Protein AF-A0A1A8UIH0-F1 (afdb_monomer_lite)

Secondary structure (DSSP, 8-state):
-----------PPPPP---SSHHHHHHHHHHHHHHHHHHHHHHHHHHHHS---HHHHHHHHHH-HHHHHHHHGGGG-S-----PPPP-------------------------------EEEEEEE-PPPEEEETTS-EEEEEEEEEESPPEEEEEETTEEEPP-SSEEEEE-GGGEEEEEESS--GGG-EEEEEEEEETTEEEEEEEEEEEEPPPPPEEEEEEEPPPPEEEETT--EEEEEEEEEESPPEEEEEETTEEP---TTTEEEEE-TTSEEEEEE-S--GGG-EEEEEEEEETTEEEEEEEEEEEEPP---PPPP-----------------------------------

Radius of gyration: 51.38 Å; chains: 1; bounding box: 86×161×165 Å

Structure (mmCIF, N/CA/C/O backbone):
data_AF-A0A1A8UIH0-F1
#
_entry.id   AF-A0A1A8UIH0-F1
#
loop_
_atom_site.group_PDB
_atom_site.id
_atom_site.type_symbol
_atom_site.label_atom_id
_atom_site.label_alt_id
_atom_site.label_comp_id
_atom_site.label_asym_id
_atom_site.label_entity_id
_atom_site.label_seq_id
_atom_site.pdbx_PDB_ins_code
_atom_site.Cartn_x
_atom_site.Cartn_y
_atom_site.Cartn_z
_atom_site.occupancy
_atom_site.B_iso_or_equiv
_atom_site.auth_seq_id
_atom_site.auth_comp_id
_atom_site.auth_asym_id
_atom_site.auth_atom_id
_atom_site.pdbx_PDB_model_num
ATOM 1 N N . LEU A 1 1 ? 33.001 110.050 -50.625 1.00 36.06 1 LEU A N 1
ATOM 2 C CA . LEU A 1 1 ? 34.302 109.553 -50.109 1.00 36.06 1 LEU A CA 1
ATOM 3 C C . LEU A 1 1 ? 34.203 109.506 -48.586 1.00 36.06 1 LEU A C 1
ATOM 5 O O . LEU A 1 1 ? 33.639 110.464 -48.075 1.00 36.06 1 LEU A O 1
ATOM 9 N N . PRO A 1 2 ? 34.734 108.507 -47.855 1.00 46.81 2 PRO A N 1
ATOM 10 C CA . PRO A 1 2 ? 35.411 107.281 -48.289 1.00 46.81 2 PRO A CA 1
ATOM 11 C C . PRO A 1 2 ? 34.964 106.001 -47.512 1.00 46.81 2 PRO A C 1
ATOM 13 O O . PRO A 1 2 ? 34.240 106.057 -46.524 1.00 46.81 2 PRO A O 1
ATOM 16 N N . LYS A 1 3 ? 35.417 104.828 -47.987 1.00 40.34 3 LYS A N 1
ATOM 17 C CA . LYS A 1 3 ? 35.644 103.593 -47.185 1.00 40.34 3 LYS A CA 1
ATOM 18 C C . LYS A 1 3 ? 36.853 103.840 -46.232 1.00 40.34 3 LYS A C 1
ATOM 20 O O . LYS A 1 3 ? 37.400 104.937 -46.323 1.00 40.34 3 LYS A O 1
ATOM 25 N N . PRO A 1 4 ? 37.464 102.879 -45.496 1.00 60.81 4 PRO A N 1
ATOM 26 C CA . PRO A 1 4 ? 37.118 101.533 -44.970 1.00 60.81 4 PRO A CA 1
ATOM 27 C C . PRO A 1 4 ? 37.395 101.450 -43.422 1.00 60.81 4 PRO A C 1
ATOM 29 O O . PRO A 1 4 ? 37.695 102.470 -42.820 1.00 60.81 4 PRO A O 1
ATOM 32 N N . ILE A 1 5 ? 37.271 100.328 -42.680 1.00 34.84 5 ILE A N 1
ATOM 33 C CA . ILE A 1 5 ? 38.386 99.417 -42.283 1.00 34.84 5 ILE A CA 1
ATOM 34 C C . ILE A 1 5 ? 37.911 98.381 -41.215 1.00 34.84 5 ILE A C 1
ATOM 36 O O . ILE A 1 5 ? 37.364 98.743 -40.183 1.00 34.84 5 ILE A O 1
ATOM 40 N N . LEU A 1 6 ? 38.181 97.100 -41.517 1.00 37.97 6 LEU A N 1
ATOM 41 C CA . LEU A 1 6 ? 38.584 95.900 -40.731 1.00 37.97 6 LEU A CA 1
ATOM 42 C C . LEU A 1 6 ? 38.022 95.496 -39.330 1.00 37.97 6 LEU A C 1
ATOM 44 O O . LEU A 1 6 ? 38.307 96.109 -38.311 1.00 37.97 6 LEU A O 1
ATOM 48 N N . LYS A 1 7 ? 37.528 94.235 -39.337 1.00 44.44 7 LYS A N 1
ATOM 49 C CA . LYS A 1 7 ? 37.763 93.055 -38.450 1.00 44.44 7 LYS A CA 1
ATOM 50 C C . LYS A 1 7 ? 37.188 92.970 -37.019 1.00 44.44 7 LYS A C 1
ATOM 52 O O . LYS A 1 7 ? 37.712 93.574 -36.092 1.00 44.44 7 LYS A O 1
ATOM 57 N N . LYS A 1 8 ? 36.284 91.986 -36.860 1.00 34.03 8 LYS A N 1
ATOM 58 C CA . LYS A 1 8 ? 36.110 90.911 -35.831 1.00 34.03 8 LYS A CA 1
ATOM 59 C C . LYS A 1 8 ? 34.624 90.485 -35.914 1.00 34.03 8 LYS A C 1
ATOM 61 O O . LYS A 1 8 ? 33.811 91.324 -36.259 1.00 34.03 8 LYS A O 1
ATOM 66 N N . SER A 1 9 ? 34.108 89.287 -35.659 1.00 35.25 9 SER A N 1
ATOM 67 C CA . SER A 1 9 ? 34.547 87.931 -35.320 1.00 35.25 9 SER A CA 1
ATOM 68 C C . SER A 1 9 ? 33.242 87.111 -35.202 1.00 35.25 9 SER A C 1
ATOM 70 O O . SER A 1 9 ? 32.281 87.637 -34.656 1.00 35.25 9 SER A O 1
ATOM 72 N N . VAL A 1 10 ? 33.245 85.855 -35.661 1.00 38.53 10 VAL A N 1
ATOM 73 C CA . VAL A 1 10 ? 32.449 84.700 -35.170 1.00 38.53 10 VAL A CA 1
ATOM 74 C C . VAL A 1 10 ? 30.912 84.832 -35.065 1.00 38.53 10 VAL A C 1
ATOM 76 O O . VAL A 1 10 ? 30.393 85.429 -34.132 1.00 38.53 10 VAL A O 1
ATOM 79 N N . ALA A 1 11 ? 30.186 84.133 -35.950 1.00 35.88 11 ALA A N 1
ATOM 80 C CA . ALA A 1 11 ? 29.409 82.913 -35.638 1.00 35.88 11 ALA A CA 1
ATOM 81 C C . ALA A 1 11 ? 28.602 82.470 -36.884 1.00 35.88 11 ALA A C 1
ATOM 83 O O . ALA A 1 11 ? 27.890 83.296 -37.462 1.00 35.88 11 ALA A O 1
ATOM 84 N N . PRO A 1 12 ? 28.676 81.202 -37.331 1.00 40.97 12 PRO A N 1
ATOM 85 C CA . PRO A 1 12 ? 27.780 80.703 -38.366 1.00 40.97 12 PRO A CA 1
ATOM 86 C C . PRO A 1 12 ? 26.403 80.365 -37.774 1.00 40.97 12 PRO A C 1
ATOM 88 O O . PRO A 1 12 ? 26.284 79.878 -36.651 1.00 40.97 12 PRO A O 1
ATOM 91 N N . ARG A 1 13 ? 25.359 80.626 -38.567 1.00 38.88 13 ARG A N 1
ATOM 92 C CA . ARG A 1 13 ? 23.981 80.176 -38.324 1.00 38.88 13 ARG A CA 1
ATOM 93 C C . ARG A 1 13 ? 23.938 78.643 -38.218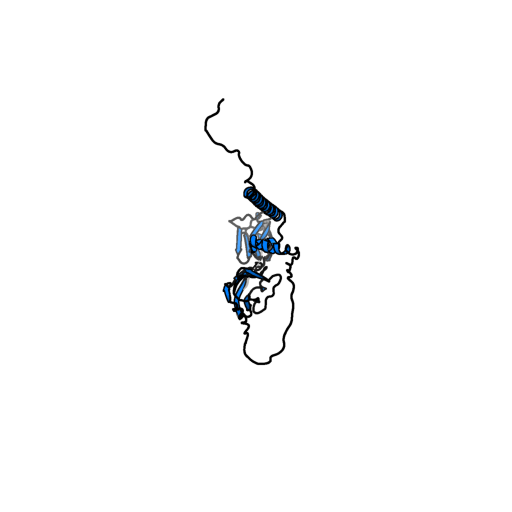 1.00 38.88 13 ARG A C 1
ATOM 95 O O . ARG A 1 13 ? 24.671 77.989 -38.961 1.00 38.88 13 ARG A O 1
ATOM 102 N N . PRO A 1 14 ? 23.068 78.059 -37.376 1.00 38.00 14 PRO A N 1
ATOM 103 C CA . PRO A 1 14 ? 22.908 76.615 -37.330 1.00 38.00 14 PRO A CA 1
ATOM 104 C C . PRO A 1 14 ? 22.210 76.146 -38.611 1.00 38.00 14 PRO A C 1
ATOM 106 O O . PRO A 1 14 ? 21.069 76.514 -38.885 1.00 38.00 14 PRO A O 1
ATOM 109 N N . SER A 1 15 ? 22.908 75.342 -39.410 1.00 39.41 15 SER A N 1
ATOM 110 C CA . SER A 1 15 ? 22.286 74.498 -40.423 1.00 39.41 15 SER A CA 1
ATOM 111 C C . SER A 1 15 ? 21.614 73.324 -39.717 1.00 39.41 15 SER A C 1
ATOM 113 O O . SER A 1 15 ? 22.272 72.517 -39.060 1.00 39.41 15 SER A O 1
ATOM 115 N N . SER A 1 16 ? 20.296 73.262 -39.849 1.00 49.28 16 SER A N 1
ATOM 116 C CA . SER A 1 16 ? 19.470 72.095 -39.567 1.00 49.28 16 SER A CA 1
ATOM 117 C C . SER A 1 16 ? 19.943 70.849 -40.327 1.00 49.28 16 SER A C 1
ATOM 119 O O . SER A 1 16 ? 20.589 70.966 -41.364 1.00 49.28 16 SER A O 1
ATOM 121 N N . SER A 1 17 ? 19.488 69.695 -39.826 1.00 50.31 17 SER A N 1
ATOM 122 C CA . SER A 1 17 ? 19.469 68.350 -40.424 1.00 50.31 17 SER A CA 1
ATOM 123 C C . SER A 1 17 ? 20.753 67.518 -40.356 1.00 50.31 17 SER A C 1
ATOM 125 O O . SER A 1 17 ? 21.431 67.299 -41.358 1.00 50.31 17 SER A O 1
ATOM 127 N N . ARG A 1 18 ? 21.019 66.950 -39.171 1.00 49.00 18 ARG A N 1
ATOM 128 C CA . ARG A 1 18 ? 21.702 65.649 -39.052 1.00 49.00 18 ARG A CA 1
ATOM 129 C C . ARG A 1 18 ? 21.292 64.868 -37.791 1.00 49.00 18 ARG A C 1
ATOM 131 O O . ARG A 1 18 ? 22.129 64.263 -37.141 1.00 49.00 18 ARG A O 1
ATOM 138 N N . SER A 1 19 ? 20.005 64.904 -37.446 1.00 55.47 19 SER A N 1
ATOM 139 C CA . SER A 1 19 ? 19.404 64.133 -36.340 1.00 55.47 19 SER A CA 1
ATOM 140 C C . SER A 1 19 ? 18.296 63.211 -36.868 1.00 55.47 19 SER A C 1
ATOM 142 O O . SER A 1 19 ? 17.150 63.289 -36.431 1.00 55.47 19 SER A O 1
ATOM 144 N N . THR A 1 20 ? 18.570 62.461 -37.938 1.00 56.75 20 THR A N 1
ATOM 145 C CA . THR A 1 20 ? 17.502 61.784 -38.709 1.00 56.75 20 THR A CA 1
ATOM 146 C C . THR A 1 20 ? 17.736 60.302 -38.980 1.00 56.75 20 THR A C 1
ATOM 148 O O . THR A 1 20 ? 16.862 59.658 -39.527 1.00 56.75 20 THR A O 1
ATOM 151 N N . GLU A 1 21 ? 18.882 59.772 -38.585 1.00 49.12 21 GLU A N 1
ATOM 152 C CA . GLU A 1 21 ? 19.302 58.371 -38.700 1.00 49.12 21 GLU A CA 1
ATOM 153 C C . GLU A 1 21 ? 18.994 57.454 -37.502 1.00 49.12 21 GLU A C 1
ATOM 155 O O . GLU A 1 21 ? 18.021 56.708 -37.384 1.00 49.12 21 GLU A O 1
ATOM 160 N N . GLU A 1 22 ? 19.907 57.624 -36.546 1.00 53.53 22 GLU A N 1
ATOM 161 C CA . GLU A 1 22 ? 20.138 56.800 -35.369 1.00 53.53 22 GLU A CA 1
ATOM 162 C C . GLU A 1 22 ? 19.162 57.121 -34.236 1.00 53.53 22 GLU A C 1
ATOM 164 O O . GLU A 1 22 ? 18.760 56.214 -33.516 1.00 53.53 22 GLU A O 1
ATOM 169 N N . ASP A 1 23 ? 18.696 58.370 -34.120 1.00 52.50 23 ASP A N 1
ATOM 170 C CA . ASP A 1 23 ? 17.691 58.756 -33.117 1.00 52.50 23 ASP A CA 1
ATOM 171 C C . ASP A 1 23 ? 16.316 58.137 -33.425 1.00 52.50 23 ASP A C 1
ATOM 173 O O . ASP A 1 23 ? 15.581 57.734 -32.520 1.00 52.50 23 ASP A O 1
ATOM 177 N N . ILE A 1 24 ? 15.974 58.005 -34.714 1.00 53.75 24 ILE A N 1
ATOM 178 C CA . ILE A 1 24 ? 14.733 57.356 -35.161 1.00 53.75 24 ILE A CA 1
ATOM 179 C C . ILE A 1 24 ? 14.846 55.839 -34.988 1.00 53.75 24 ILE A C 1
ATOM 181 O O . ILE A 1 24 ? 13.884 55.207 -34.550 1.00 53.75 24 ILE A O 1
ATOM 185 N N . GLN A 1 25 ? 16.014 55.258 -35.281 1.00 55.28 25 GLN A N 1
ATOM 186 C CA . GLN A 1 25 ? 16.254 53.830 -35.085 1.00 55.28 25 GLN A CA 1
ATOM 187 C C . GLN A 1 25 ? 16.270 53.456 -33.595 1.00 55.28 25 GLN A C 1
ATOM 189 O O . GLN A 1 25 ? 15.567 52.533 -33.198 1.00 55.28 25 GLN A O 1
ATOM 194 N N . GLY A 1 26 ? 16.936 54.241 -32.744 1.00 59.66 26 GLY A N 1
ATOM 195 C CA . GLY A 1 26 ? 16.922 54.058 -31.291 1.00 59.66 26 GLY A CA 1
ATOM 196 C C . GLY A 1 26 ? 15.528 54.234 -30.682 1.00 59.66 26 GLY A C 1
ATOM 197 O O . GLY A 1 26 ? 15.154 53.512 -29.758 1.00 59.66 26 GLY A O 1
ATOM 198 N N . SER A 1 27 ? 14.712 55.137 -31.238 1.00 60.50 27 SER A N 1
ATOM 199 C CA . SER A 1 27 ? 13.310 55.297 -30.836 1.00 60.50 27 SER A CA 1
ATOM 200 C C . SER A 1 27 ? 12.431 54.121 -31.286 1.00 60.50 27 SER A C 1
ATOM 202 O O . SER A 1 27 ? 11.577 53.675 -30.517 1.00 60.50 27 SER A O 1
ATOM 204 N N . LYS A 1 28 ? 12.663 53.560 -32.482 1.00 59.56 28 LYS A N 1
ATOM 205 C CA . LYS A 1 28 ? 11.987 52.341 -32.959 1.00 59.56 28 LYS A CA 1
ATOM 206 C C . LYS A 1 28 ? 12.372 51.113 -32.142 1.00 59.56 28 LYS A C 1
ATOM 208 O O . LYS A 1 28 ? 11.482 50.371 -31.741 1.00 59.56 28 LYS A O 1
ATOM 213 N N . ASP A 1 29 ? 13.651 50.934 -31.836 1.00 67.00 29 ASP A N 1
ATOM 214 C CA . ASP A 1 29 ? 14.134 49.790 -31.060 1.00 67.00 29 ASP A CA 1
ATOM 215 C C . ASP A 1 29 ? 13.626 49.847 -29.612 1.00 67.00 29 ASP A C 1
ATOM 217 O O . ASP A 1 29 ? 13.201 48.832 -29.056 1.00 67.00 29 ASP A O 1
ATOM 221 N N . ALA A 1 30 ? 13.545 51.047 -29.024 1.00 68.69 30 ALA A N 1
ATOM 222 C CA . ALA A 1 30 ? 12.909 51.249 -27.723 1.00 68.69 30 ALA A CA 1
ATOM 223 C C . ALA A 1 30 ? 11.401 50.935 -27.754 1.00 68.69 30 ALA A C 1
ATOM 225 O O . ALA A 1 30 ? 10.871 50.340 -26.812 1.00 68.69 30 ALA A O 1
ATOM 226 N N . LEU A 1 31 ? 10.706 51.290 -28.841 1.00 68.19 31 LEU A N 1
ATOM 227 C CA . LEU A 1 31 ? 9.285 50.986 -29.016 1.00 68.19 31 LEU A CA 1
ATOM 228 C C . LEU A 1 31 ? 9.042 49.483 -29.210 1.00 68.19 31 LEU A C 1
ATOM 230 O O . LEU A 1 31 ? 8.088 48.944 -28.653 1.00 68.19 31 LEU A O 1
ATOM 234 N N . ILE A 1 32 ? 9.912 48.801 -29.958 1.00 71.88 32 ILE A N 1
ATOM 235 C CA . ILE A 1 32 ? 9.867 47.348 -30.162 1.00 71.88 32 ILE A CA 1
ATOM 236 C C . ILE A 1 32 ? 10.104 46.633 -28.830 1.00 71.88 32 ILE A C 1
ATOM 238 O O . ILE A 1 32 ? 9.304 45.780 -28.454 1.00 71.88 32 ILE A O 1
ATOM 242 N N . GLN A 1 33 ? 11.110 47.037 -28.051 1.00 71.44 33 GLN A N 1
ATOM 243 C CA . GLN A 1 33 ? 11.353 46.451 -26.729 1.00 71.44 33 GLN A CA 1
ATOM 244 C C . GLN A 1 33 ? 10.185 46.672 -25.757 1.00 71.44 33 GLN A C 1
ATOM 246 O O . GLN A 1 33 ? 9.840 45.766 -24.991 1.00 71.44 33 GLN A O 1
ATOM 251 N N . ASP A 1 34 ? 9.546 47.845 -25.782 1.00 71.75 34 ASP A N 1
ATOM 252 C CA . ASP A 1 34 ? 8.362 48.119 -24.960 1.00 71.75 34 ASP A CA 1
ATOM 253 C C . ASP A 1 34 ? 7.139 47.310 -25.424 1.00 71.75 34 ASP A C 1
ATOM 255 O O . ASP A 1 34 ? 6.408 46.759 -24.596 1.00 71.75 34 ASP A O 1
ATOM 259 N N . LEU A 1 35 ? 6.942 47.162 -26.738 1.00 67.62 35 LEU A N 1
ATOM 260 C CA . LEU A 1 35 ? 5.884 46.330 -27.313 1.00 67.62 35 LEU A CA 1
ATOM 261 C C . LEU A 1 35 ? 6.082 44.856 -26.978 1.00 67.62 35 LEU A C 1
ATOM 263 O O . LEU A 1 35 ? 5.137 44.217 -26.526 1.00 67.62 35 LEU A O 1
ATOM 267 N N . GLU A 1 36 ? 7.296 44.328 -27.100 1.00 71.75 36 GLU A N 1
ATOM 268 C CA . GLU A 1 36 ? 7.612 42.962 -26.695 1.00 71.75 36 GLU A CA 1
ATOM 269 C C . GLU A 1 36 ? 7.424 42.756 -25.190 1.00 71.75 36 GLU A C 1
ATOM 271 O O . GLU A 1 36 ? 6.892 41.737 -24.753 1.00 71.75 36 GLU A O 1
ATOM 276 N N . LYS A 1 37 ? 7.818 43.731 -24.362 1.00 70.62 37 LYS A N 1
ATOM 277 C CA . LYS A 1 37 ? 7.609 43.670 -22.910 1.00 70.62 37 LYS A CA 1
ATOM 278 C C . LYS A 1 37 ? 6.119 43.684 -22.563 1.00 70.62 37 LYS A C 1
ATOM 280 O O . LYS A 1 37 ? 5.688 42.949 -21.671 1.00 70.62 37 LYS A O 1
ATOM 285 N N . LYS A 1 38 ? 5.318 44.474 -23.281 1.00 63.97 38 LYS A N 1
ATOM 286 C CA . LYS A 1 38 ? 3.855 44.492 -23.159 1.00 63.97 38 LYS A CA 1
ATOM 287 C C . LYS A 1 38 ? 3.222 43.206 -23.683 1.00 63.97 38 LYS A C 1
ATOM 289 O O . LYS A 1 38 ? 2.275 42.738 -23.055 1.00 63.97 38 LYS A O 1
ATOM 294 N N . LEU A 1 39 ? 3.750 42.609 -24.751 1.00 61.31 39 LEU A N 1
ATOM 295 C CA . LEU A 1 39 ? 3.288 41.332 -25.296 1.00 61.31 39 LEU A CA 1
ATOM 296 C C . LEU A 1 39 ? 3.560 40.197 -24.304 1.00 61.31 39 LEU A C 1
ATOM 298 O O . LEU A 1 39 ? 2.614 39.542 -23.880 1.00 61.31 39 LEU A O 1
ATOM 302 N N . ARG A 1 40 ? 4.793 40.090 -23.787 1.00 69.06 40 ARG A N 1
ATOM 303 C CA . ARG A 1 40 ? 5.174 39.137 -22.728 1.00 69.06 40 ARG A CA 1
ATOM 304 C C . ARG A 1 40 ? 4.326 39.311 -21.466 1.00 69.06 40 ARG A C 1
ATOM 306 O O . ARG A 1 40 ? 3.885 38.335 -20.868 1.00 69.06 40 ARG A O 1
ATOM 313 N N . SER A 1 41 ? 4.035 40.553 -21.071 1.00 57.34 41 SER A N 1
ATOM 314 C CA . SER A 1 41 ? 3.152 40.858 -19.932 1.00 57.34 41 SER A CA 1
ATOM 315 C C . SER A 1 41 ? 1.688 40.477 -20.203 1.00 57.34 41 SER A C 1
ATOM 317 O O . SER A 1 41 ? 1.001 39.960 -19.321 1.00 57.34 41 SER A O 1
ATOM 319 N N . LYS A 1 42 ? 1.198 40.676 -21.431 1.00 55.50 42 LYS A N 1
ATOM 320 C CA . LYS A 1 42 ? -0.160 40.310 -21.862 1.00 55.50 42 LYS A CA 1
ATOM 321 C C . LYS A 1 42 ? -0.326 38.792 -22.004 1.00 55.50 42 LYS A C 1
ATOM 323 O O . LYS A 1 42 ? -1.365 38.263 -21.617 1.00 55.50 42 LYS A O 1
ATOM 328 N N . GLU A 1 43 ? 0.697 38.090 -22.477 1.00 59.75 43 GLU A N 1
ATOM 329 C CA . GLU A 1 43 ? 0.773 36.627 -22.548 1.00 59.75 43 GLU A CA 1
ATOM 330 C C . GLU A 1 43 ? 0.889 36.000 -21.157 1.00 59.75 43 GLU A C 1
ATOM 332 O O . GLU A 1 43 ? 0.168 35.052 -20.850 1.00 59.75 43 GLU A O 1
ATOM 337 N N . ALA A 1 44 ? 1.691 36.587 -20.263 1.00 56.31 44 ALA A N 1
ATOM 338 C CA . ALA A 1 44 ? 1.749 36.187 -18.859 1.00 56.31 44 ALA A CA 1
ATOM 339 C C . ALA A 1 44 ? 0.393 36.375 -18.157 1.00 56.31 44 ALA A C 1
ATOM 341 O O . ALA A 1 44 ? -0.042 35.494 -17.419 1.00 56.31 44 ALA A O 1
ATOM 342 N N . ARG A 1 45 ? -0.326 37.473 -18.438 1.00 55.56 45 ARG A N 1
ATOM 343 C CA . ARG A 1 45 ? -1.698 37.700 -17.943 1.00 55.56 45 ARG A CA 1
ATOM 344 C C . ARG A 1 45 ? -2.717 36.728 -18.552 1.00 55.56 45 ARG A C 1
ATOM 346 O O . ARG A 1 45 ? -3.606 36.289 -17.829 1.00 55.56 45 ARG A O 1
ATOM 353 N N . ARG A 1 46 ? -2.575 36.334 -19.828 1.00 56.25 46 ARG A N 1
ATOM 354 C CA . ARG A 1 46 ? -3.377 35.252 -20.442 1.00 56.25 46 ARG A CA 1
ATOM 355 C C . ARG A 1 46 ? -3.135 33.908 -19.749 1.00 56.25 46 ARG A C 1
ATOM 357 O O . ARG A 1 46 ? -4.101 33.231 -19.416 1.00 56.25 46 ARG A O 1
ATOM 364 N N . ARG A 1 47 ? -1.876 33.567 -19.454 1.00 57.84 47 ARG A N 1
ATOM 365 C CA . ARG A 1 47 ? -1.489 32.336 -18.738 1.00 57.84 47 ARG A CA 1
ATOM 366 C C . ARG A 1 47 ? -1.942 32.324 -17.272 1.00 57.84 47 ARG A C 1
ATOM 368 O O . ARG A 1 47 ? -2.255 31.264 -16.749 1.00 57.84 47 ARG A O 1
ATOM 375 N N . HIS A 1 48 ? -2.017 33.484 -16.615 1.00 50.25 48 HIS A N 1
ATOM 376 C CA . HIS A 1 48 ? -2.488 33.587 -15.226 1.00 50.25 48 HIS A CA 1
ATOM 377 C C . HIS A 1 48 ? -4.021 33.548 -15.077 1.00 50.25 48 HIS A C 1
ATOM 379 O O . HIS A 1 48 ? -4.509 33.285 -13.979 1.00 50.25 48 HIS A O 1
ATOM 385 N N . GLY A 1 49 ? -4.771 33.819 -16.154 1.00 51.78 49 GLY A N 1
ATOM 386 C CA . GLY A 1 49 ? -6.240 33.815 -16.172 1.00 51.78 49 GLY A CA 1
ATOM 387 C C . GLY A 1 49 ? -6.882 32.514 -16.668 1.00 51.78 49 GLY A C 1
ATOM 388 O O . GLY A 1 49 ? -8.061 32.285 -16.406 1.00 51.78 49 GLY A O 1
ATOM 389 N N . GLN A 1 50 ? -6.134 31.644 -17.352 1.00 53.00 50 GLN A N 1
ATOM 390 C CA . GLN A 1 50 ? -6.587 30.296 -17.699 1.00 53.00 50 GLN A CA 1
ATOM 391 C C . GLN A 1 50 ? -6.093 29.293 -16.654 1.00 53.00 50 GLN A C 1
ATOM 393 O O . GLN A 1 50 ? -4.907 29.222 -16.341 1.00 53.00 50 GLN A O 1
ATOM 398 N N . LYS A 1 51 ? -7.015 28.494 -16.101 1.00 53.81 51 LYS A N 1
ATOM 399 C CA . LYS A 1 51 ? -6.646 27.313 -15.314 1.00 53.81 51 LYS A CA 1
ATOM 400 C C . LYS A 1 51 ? -5.846 26.388 -16.232 1.00 53.81 51 LYS A C 1
ATOM 402 O O . LYS A 1 51 ? -6.408 25.846 -17.176 1.00 53.81 51 LYS A O 1
ATOM 407 N N . LEU A 1 52 ? -4.557 26.230 -15.938 1.00 60.41 52 LEU A N 1
ATOM 408 C CA . LEU A 1 52 ? -3.669 25.303 -16.639 1.00 60.41 52 LEU A CA 1
ATOM 409 C C . LEU A 1 52 ? -4.309 23.906 -16.685 1.00 60.41 52 LEU A C 1
ATOM 411 O O . LEU A 1 52 ? -4.807 23.414 -15.655 1.00 60.41 52 LEU A O 1
ATOM 415 N N . SER A 1 53 ? -4.282 23.263 -17.856 1.00 60.62 53 SER A N 1
ATOM 416 C CA . SER A 1 53 ? -4.757 21.882 -17.998 1.00 60.62 53 SER A CA 1
ATOM 417 C C . SER A 1 53 ? -3.972 20.959 -17.054 1.00 60.62 53 SER A C 1
ATOM 419 O O . SER A 1 53 ? -2.922 21.328 -16.513 1.00 60.62 53 SER A O 1
ATOM 421 N N . TYR A 1 54 ? -4.509 19.775 -16.753 1.00 54.19 54 TYR A N 1
ATOM 422 C CA . TYR A 1 54 ? -3.786 18.813 -15.914 1.00 54.19 54 TYR A CA 1
ATOM 423 C C . TYR A 1 54 ? -2.425 18.456 -16.534 1.00 54.19 54 TYR A C 1
ATOM 425 O O . TYR A 1 54 ? -1.409 18.504 -15.843 1.00 54.19 54 TYR A O 1
ATOM 433 N N . GLU A 1 55 ? -2.410 18.226 -17.846 1.00 53.25 55 GLU A N 1
ATOM 434 C CA . GLU A 1 55 ? -1.223 17.918 -18.648 1.00 53.25 55 GLU A CA 1
ATOM 435 C C . GLU A 1 55 ? -0.193 19.053 -18.612 1.00 53.25 55 GLU A C 1
ATOM 437 O O . GLU A 1 55 ? 0.985 18.804 -18.366 1.00 53.25 55 GLU A O 1
ATOM 442 N N . GLU A 1 56 ? -0.622 20.313 -18.736 1.00 54.78 56 GLU A N 1
ATOM 443 C CA . GLU A 1 56 ? 0.280 21.470 -18.711 1.00 54.78 56 GLU A CA 1
ATOM 444 C C . GLU A 1 56 ? 0.860 21.724 -17.305 1.00 54.78 56 GLU A C 1
ATOM 446 O O . GLU A 1 56 ? 2.024 22.108 -17.149 1.00 54.78 56 GLU A O 1
ATOM 451 N N . ARG A 1 57 ? 0.085 21.438 -16.247 1.00 66.94 57 ARG A N 1
ATOM 452 C CA . ARG A 1 57 ? 0.582 21.456 -14.856 1.00 66.94 57 ARG A CA 1
ATOM 453 C C . ARG A 1 57 ? 1.602 20.353 -14.599 1.00 66.94 57 ARG A C 1
ATOM 455 O O . ARG A 1 57 ? 2.571 20.585 -13.874 1.00 66.94 57 ARG A O 1
ATOM 462 N N . MET A 1 58 ? 1.385 19.175 -15.174 1.00 59.91 58 MET A N 1
ATOM 463 C CA . MET A 1 58 ? 2.300 18.041 -15.077 1.00 59.91 58 MET A CA 1
ATOM 464 C C . MET A 1 58 ? 3.600 18.316 -15.838 1.00 59.91 58 MET A C 1
ATOM 466 O O . MET A 1 58 ? 4.677 18.212 -15.255 1.00 59.91 58 MET A O 1
ATOM 470 N N . ALA A 1 59 ? 3.514 18.790 -17.082 1.00 59.09 59 ALA A N 1
ATOM 471 C CA . ALA A 1 59 ? 4.670 19.127 -17.910 1.00 59.09 59 ALA A CA 1
ATOM 472 C C . ALA A 1 59 ? 5.572 20.185 -17.251 1.00 59.09 59 ALA A C 1
ATOM 474 O O . ALA A 1 59 ? 6.785 19.995 -17.154 1.00 59.09 59 ALA A O 1
ATOM 475 N N . ARG A 1 60 ? 4.991 21.260 -16.693 1.00 68.44 60 ARG A N 1
ATOM 476 C CA . ARG A 1 60 ? 5.752 22.300 -15.968 1.00 68.44 60 ARG A CA 1
ATOM 477 C C . ARG A 1 60 ? 6.450 21.772 -14.717 1.00 68.44 60 ARG A C 1
ATOM 479 O O . ARG A 1 60 ? 7.517 22.270 -14.367 1.00 68.44 60 ARG A O 1
ATOM 486 N N . ARG A 1 61 ? 5.866 20.773 -14.047 1.00 58.50 61 ARG A N 1
ATOM 487 C CA . ARG A 1 61 ? 6.464 20.117 -12.876 1.00 58.50 61 ARG A CA 1
ATOM 488 C C . ARG A 1 61 ? 7.605 19.172 -13.269 1.00 58.50 61 ARG A C 1
ATOM 490 O O . ARG A 1 61 ? 8.585 19.095 -12.540 1.00 58.50 61 ARG A O 1
ATOM 497 N N . LEU A 1 62 ? 7.476 18.469 -14.394 1.00 52.91 62 LEU A N 1
ATOM 498 C CA . LEU A 1 62 ? 8.419 17.435 -14.837 1.00 52.91 62 LEU A CA 1
ATOM 499 C C . LEU A 1 62 ? 9.631 17.978 -15.607 1.00 52.91 62 LEU A C 1
ATOM 501 O O . LEU A 1 62 ? 10.708 17.385 -15.538 1.00 52.91 62 LEU A O 1
ATOM 505 N N . LEU A 1 63 ? 9.455 19.074 -16.351 1.00 61.69 63 LEU A N 1
ATOM 506 C CA . LEU A 1 63 ? 10.446 19.589 -17.308 1.00 61.69 63 LEU A CA 1
ATOM 507 C C . LEU A 1 63 ? 10.941 21.006 -16.977 1.00 61.69 63 LEU A C 1
ATOM 509 O O . LEU A 1 63 ? 11.907 21.474 -17.578 1.00 61.69 63 LEU A O 1
ATOM 513 N N . GLY A 1 64 ? 10.302 21.683 -16.019 1.00 52.28 64 GLY A N 1
ATOM 514 C CA . GLY A 1 64 ? 10.504 23.105 -15.751 1.00 52.28 64 GLY A CA 1
ATOM 515 C C . GLY A 1 64 ? 9.675 24.005 -16.685 1.00 52.28 64 GLY A C 1
ATOM 516 O O . GLY A 1 64 ? 9.204 23.560 -17.734 1.00 52.28 64 GLY A O 1
ATOM 517 N N . PRO A 1 65 ? 9.445 25.276 -16.307 1.00 53.69 65 PRO A N 1
ATOM 518 C CA . PRO A 1 65 ? 8.491 26.155 -16.987 1.00 53.69 65 PRO A CA 1
ATOM 519 C C . PRO A 1 65 ? 8.876 26.501 -18.434 1.00 53.69 65 PRO A C 1
ATOM 521 O O . PRO A 1 65 ? 7.988 26.570 -19.284 1.00 53.69 65 PRO A O 1
ATOM 524 N N . ASP A 1 66 ? 10.168 26.669 -18.727 1.00 53.16 66 ASP A N 1
ATOM 525 C CA . ASP A 1 66 ? 10.637 27.046 -20.067 1.00 53.16 66 ASP A CA 1
ATOM 526 C C . ASP A 1 66 ? 10.507 25.876 -21.055 1.00 53.16 66 ASP A C 1
ATOM 528 O O . ASP A 1 66 ? 9.926 26.034 -22.124 1.00 53.16 66 ASP A O 1
ATOM 532 N N . ASN A 1 67 ? 10.915 24.666 -20.657 1.00 56.19 67 ASN A N 1
ATOM 533 C CA . ASN A 1 67 ? 10.814 23.470 -21.505 1.00 56.19 67 ASN A CA 1
ATOM 534 C C . ASN A 1 67 ? 9.372 22.979 -21.683 1.00 56.19 67 ASN A C 1
ATOM 536 O O . ASN A 1 67 ? 9.020 22.475 -22.745 1.00 56.19 67 ASN A O 1
ATOM 540 N N . ALA A 1 68 ? 8.516 23.150 -20.671 1.00 64.12 68 ALA A N 1
ATOM 541 C CA . ALA A 1 68 ? 7.099 22.821 -20.792 1.00 64.12 68 ALA A CA 1
ATOM 542 C C . ALA A 1 68 ? 6.370 23.735 -21.787 1.00 64.12 68 ALA A C 1
ATOM 544 O O . ALA A 1 68 ? 5.400 23.307 -22.396 1.00 64.12 68 ALA A O 1
ATOM 545 N N . THR A 1 69 ? 6.841 24.971 -21.975 1.00 53.59 69 THR A N 1
ATOM 546 C CA . THR A 1 69 ? 6.249 25.918 -22.931 1.00 53.59 69 THR A CA 1
ATOM 547 C C . THR A 1 69 ? 6.472 25.455 -24.380 1.00 53.59 69 THR A C 1
ATOM 549 O O . THR A 1 69 ? 5.534 25.457 -25.170 1.00 53.59 69 THR A O 1
ATOM 552 N N . TYR A 1 70 ? 7.658 24.919 -24.696 1.00 52.44 70 TYR A N 1
ATOM 553 C CA . TYR A 1 70 ? 7.973 24.378 -26.027 1.00 52.44 70 TYR A CA 1
ATOM 554 C C . TYR A 1 70 ? 7.135 23.155 -26.431 1.00 52.44 70 TYR A C 1
ATOM 556 O O . TYR A 1 70 ? 6.945 22.927 -27.623 1.00 52.44 70 TYR A O 1
ATOM 564 N N . MET A 1 71 ? 6.621 22.379 -25.470 1.00 54.38 71 MET A N 1
ATOM 565 C CA . MET A 1 71 ? 5.767 21.216 -25.755 1.00 54.38 71 MET A CA 1
ATOM 566 C C . MET A 1 71 ? 4.382 21.597 -26.290 1.00 54.38 71 MET A C 1
ATOM 568 O O . MET A 1 71 ? 3.807 20.823 -27.044 1.00 54.38 71 MET A O 1
ATOM 572 N N . PHE A 1 72 ? 3.849 22.762 -25.909 1.00 57.38 72 PHE A N 1
ATOM 573 C CA . PHE A 1 72 ? 2.496 23.192 -26.291 1.00 57.38 72 PHE A CA 1
ATOM 574 C C . PHE A 1 72 ? 2.489 24.291 -27.365 1.00 57.38 72 PHE A C 1
ATOM 576 O O . PHE A 1 72 ? 1.442 24.580 -27.935 1.00 57.38 72 PHE A O 1
ATOM 583 N N . ASP A 1 73 ? 3.647 24.877 -27.684 1.00 50.66 73 ASP A N 1
ATOM 584 C CA . ASP A 1 73 ? 3.791 25.838 -28.787 1.00 50.66 73 ASP A CA 1
ATOM 585 C C . ASP A 1 73 ? 3.939 25.154 -30.169 1.00 50.66 73 ASP A C 1
ATOM 587 O O . ASP A 1 73 ? 3.883 25.832 -31.197 1.00 50.66 73 ASP A O 1
ATOM 591 N N . GLN A 1 74 ? 4.069 23.818 -30.236 1.00 45.38 74 GLN A N 1
ATOM 592 C CA . GLN A 1 74 ? 4.123 23.084 -31.514 1.00 45.38 74 GLN A CA 1
ATOM 593 C C . GLN A 1 74 ? 2.778 23.012 -32.255 1.00 45.38 74 GLN A C 1
ATOM 595 O O . GLN A 1 74 ? 2.774 22.833 -33.473 1.00 45.38 74 GLN A O 1
ATOM 600 N N . ASP A 1 75 ? 1.654 23.253 -31.575 1.00 42.31 75 ASP A N 1
ATOM 601 C CA . ASP A 1 75 ? 0.327 23.244 -32.206 1.00 42.31 75 ASP A CA 1
ATOM 602 C C . ASP A 1 75 ? 0.011 24.532 -32.990 1.00 42.31 75 ASP A C 1
ATOM 604 O O . ASP A 1 75 ? -0.970 24.580 -33.729 1.00 42.31 75 ASP A O 1
ATOM 608 N N . ASN A 1 76 ? 0.850 25.573 -32.893 1.00 38.09 76 ASN A N 1
ATOM 609 C CA . ASN A 1 76 ? 0.598 26.881 -33.516 1.00 38.09 76 ASN A CA 1
ATOM 610 C C . ASN A 1 76 ? 1.477 27.189 -34.745 1.00 38.09 76 ASN A C 1
ATOM 612 O O . ASN A 1 76 ? 1.434 28.302 -35.264 1.00 38.09 76 ASN A O 1
ATOM 616 N N . LEU A 1 77 ? 2.264 26.220 -35.229 1.00 40.09 77 LEU A N 1
ATOM 617 C CA . LEU A 1 77 ? 3.102 26.360 -36.433 1.00 40.09 77 LEU A CA 1
ATOM 618 C C . LEU A 1 77 ? 2.533 25.641 -37.667 1.00 40.09 77 LEU A C 1
ATOM 620 O O . LEU A 1 77 ? 3.230 25.473 -38.664 1.00 40.09 77 LEU A O 1
ATOM 624 N N . SER A 1 78 ? 1.257 25.252 -37.632 1.00 38.66 78 SER A N 1
ATOM 625 C CA . SER A 1 78 ? 0.562 24.640 -38.770 1.00 38.66 78 SER A CA 1
ATOM 626 C C . SER A 1 78 ? -0.369 25.608 -39.507 1.00 38.66 78 SER A C 1
ATOM 628 O O . SER A 1 78 ? -1.437 25.205 -39.942 1.00 38.66 78 SER A O 1
ATOM 630 N N . ASP A 1 79 ? 0.016 26.878 -39.679 1.00 40.81 79 ASP A N 1
ATOM 631 C CA . ASP A 1 79 ? -0.617 27.724 -40.704 1.00 40.81 79 ASP A CA 1
ATOM 632 C C . ASP A 1 79 ? 0.238 28.958 -41.061 1.00 40.81 79 ASP A C 1
ATOM 634 O O . ASP A 1 79 ? 0.130 30.028 -40.466 1.00 40.81 79 ASP A O 1
ATOM 638 N N . SER A 1 80 ? 1.166 28.815 -42.011 1.00 32.25 80 SER A N 1
ATOM 639 C CA . SER A 1 80 ? 1.629 29.926 -42.866 1.00 32.25 80 SER A CA 1
ATOM 640 C C . SER A 1 80 ? 2.431 29.404 -44.065 1.00 32.25 80 SER A C 1
ATOM 642 O O . SER A 1 80 ? 3.619 29.114 -43.992 1.00 32.25 80 SER A O 1
ATOM 644 N N . GLN A 1 81 ? 1.685 29.231 -45.156 1.00 34.28 81 GLN A N 1
ATOM 645 C CA . GLN A 1 81 ? 2.017 29.405 -46.576 1.00 34.28 81 GLN A CA 1
ATOM 646 C C . GLN A 1 81 ? 3.490 29.365 -47.038 1.00 34.28 81 GLN A C 1
ATOM 648 O O . GLN A 1 81 ? 4.289 30.247 -46.746 1.00 34.28 81 GLN A O 1
ATOM 653 N N . LEU A 1 82 ? 3.744 28.368 -47.899 1.00 42.22 82 LEU A N 1
ATOM 654 C CA . LEU A 1 82 ? 4.390 28.455 -49.220 1.00 42.22 82 LEU A CA 1
ATOM 655 C C . LEU A 1 82 ? 5.069 29.792 -49.568 1.00 42.22 82 LEU A C 1
ATOM 657 O O . LEU A 1 82 ? 4.375 30.768 -49.833 1.00 42.22 82 LEU A O 1
ATOM 661 N N . ASP A 1 83 ? 6.388 29.757 -49.766 1.00 30.56 83 ASP A N 1
ATOM 662 C CA . ASP A 1 83 ? 7.017 30.565 -50.814 1.00 30.56 83 ASP A CA 1
ATOM 663 C C . ASP A 1 83 ? 8.264 29.857 -51.373 1.00 30.56 83 ASP A C 1
ATOM 665 O O . ASP A 1 83 ? 9.183 29.480 -50.641 1.00 30.56 83 ASP A O 1
ATOM 669 N N . GLN A 1 84 ? 8.250 29.612 -52.686 1.00 34.53 84 GLN A N 1
ATOM 670 C CA . GLN A 1 84 ? 9.401 29.152 -53.466 1.00 34.53 84 GLN A CA 1
ATOM 671 C C . GLN A 1 84 ? 10.244 30.368 -53.867 1.00 34.53 84 GLN A C 1
ATOM 673 O O . GLN A 1 84 ? 9.657 31.380 -54.241 1.00 34.53 84 GLN A O 1
ATOM 678 N N . PRO A 1 85 ? 11.585 30.289 -53.913 1.00 34.09 85 PRO A N 1
ATOM 679 C CA . PRO A 1 85 ? 12.358 31.276 -54.640 1.00 34.09 85 PRO A CA 1
ATOM 680 C C . PRO A 1 85 ? 12.635 30.822 -56.078 1.00 34.09 85 PRO A C 1
ATOM 682 O O . PRO A 1 85 ? 13.073 29.701 -56.349 1.00 34.09 85 PRO A O 1
ATOM 685 N N . ASP A 1 86 ? 12.366 31.774 -56.963 1.00 28.47 86 ASP A N 1
ATOM 686 C CA . ASP A 1 86 ? 12.484 31.780 -58.411 1.00 28.47 86 ASP A CA 1
ATOM 687 C C . ASP A 1 86 ? 13.853 31.374 -58.979 1.00 28.47 86 ASP A C 1
ATOM 689 O O . ASP A 1 86 ? 14.925 31.672 -58.446 1.00 28.47 86 ASP A O 1
ATOM 693 N N . SER A 1 87 ? 13.787 30.774 -60.169 1.00 30.97 87 SER A N 1
ATOM 694 C CA . SER A 1 87 ? 14.884 30.722 -61.141 1.00 30.97 87 SER A CA 1
ATOM 695 C C . SER A 1 87 ? 15.098 32.090 -61.804 1.00 30.97 87 SER A C 1
ATOM 697 O O . SER A 1 87 ? 14.126 32.813 -62.014 1.00 30.97 87 SER A O 1
ATOM 699 N N . PRO A 1 88 ? 16.304 32.385 -62.321 1.00 38.09 88 PRO A N 1
ATOM 700 C CA . PRO A 1 88 ? 16.432 33.283 -63.458 1.00 38.09 88 PRO A CA 1
ATOM 701 C C . PRO A 1 88 ? 16.919 32.535 -64.706 1.00 38.09 88 PRO A C 1
ATOM 703 O O . PRO A 1 88 ? 17.945 31.853 -64.708 1.00 38.09 88 PRO A O 1
ATOM 706 N N . GLU A 1 89 ? 16.161 32.703 -65.788 1.00 31.20 89 GLU A N 1
ATOM 707 C CA . GLU A 1 89 ? 16.529 32.328 -67.150 1.00 31.20 89 GLU A CA 1
ATOM 708 C C . GLU A 1 89 ? 17.660 33.216 -67.701 1.00 31.20 89 GLU A C 1
ATOM 710 O O . GLU A 1 89 ? 17.697 34.427 -67.480 1.00 31.20 89 GLU A O 1
ATOM 715 N N . GLY A 1 90 ? 18.526 32.624 -68.527 1.00 28.75 90 GLY A N 1
ATOM 716 C CA . GLY A 1 90 ? 19.465 33.321 -69.406 1.00 28.75 90 GLY A CA 1
ATOM 717 C C . GLY A 1 90 ? 19.728 32.479 -70.656 1.00 28.75 90 GLY A C 1
ATOM 718 O O . GLY A 1 90 ? 20.182 31.344 -70.569 1.00 28.75 90 GLY A O 1
ATOM 719 N N . ARG A 1 91 ? 19.364 33.024 -71.817 1.00 27.05 91 ARG A N 1
ATOM 720 C CA . ARG A 1 91 ? 19.056 32.357 -73.096 1.00 27.05 91 ARG A CA 1
ATOM 721 C C . ARG A 1 91 ? 20.198 32.477 -74.129 1.00 27.05 91 ARG A C 1
ATOM 723 O O . ARG A 1 91 ? 20.849 33.513 -74.162 1.00 27.05 91 ARG A O 1
ATOM 730 N N . HIS A 1 92 ? 20.248 31.510 -75.066 1.00 28.08 92 HIS A N 1
ATOM 731 C CA . HIS A 1 92 ? 20.840 31.527 -76.438 1.00 28.08 92 HIS A CA 1
ATOM 732 C C . HIS A 1 92 ? 22.381 31.569 -76.542 1.00 28.08 92 HIS A C 1
ATOM 734 O O . HIS A 1 92 ? 23.024 32.379 -75.898 1.00 28.08 92 HIS A O 1
ATOM 740 N N . THR A 1 93 ? 23.097 30.736 -77.310 1.00 29.25 93 THR A N 1
ATOM 741 C CA . THR A 1 93 ? 23.028 30.239 -78.713 1.00 29.25 93 THR A CA 1
ATOM 742 C C . THR A 1 93 ? 23.884 28.937 -78.764 1.00 29.25 93 THR A C 1
ATOM 744 O O . THR A 1 93 ? 24.708 28.749 -77.880 1.00 29.25 93 THR A O 1
ATOM 747 N N . GLY A 1 94 ? 23.775 27.913 -79.619 1.00 26.53 94 GLY A N 1
ATOM 748 C CA . GLY A 1 94 ? 23.546 27.806 -81.060 1.00 26.53 94 GLY A CA 1
ATOM 749 C C . GLY A 1 94 ? 24.757 27.097 -81.715 1.00 26.53 94 GLY A C 1
ATOM 750 O O . GLY A 1 94 ? 25.825 27.689 -81.771 1.00 26.53 94 GLY A O 1
ATOM 751 N N . GLY A 1 95 ? 24.589 25.874 -82.252 1.00 27.25 95 GLY A N 1
ATOM 752 C CA . GLY A 1 95 ? 25.393 25.378 -83.394 1.00 27.25 95 GLY A CA 1
ATOM 753 C C . GLY A 1 95 ? 26.310 24.144 -83.228 1.00 27.25 95 GLY A C 1
ATOM 754 O O . GLY A 1 95 ? 27.238 24.150 -82.432 1.00 27.25 95 GLY A O 1
ATOM 755 N N . LEU A 1 96 ? 26.028 23.140 -84.079 1.00 27.52 96 LEU A N 1
ATOM 756 C CA . LEU A 1 96 ? 26.764 21.946 -84.570 1.00 27.52 96 LEU A CA 1
ATOM 757 C C . LEU A 1 96 ? 28.319 22.027 -84.562 1.00 27.52 96 LEU A C 1
ATOM 759 O O . LEU A 1 96 ? 28.858 23.122 -84.628 1.00 27.52 96 LEU A O 1
ATOM 763 N N . TRP A 1 97 ? 29.137 20.957 -84.527 1.00 29.59 97 TRP A N 1
ATOM 764 C CA . TRP A 1 97 ? 29.255 19.755 -85.390 1.00 29.59 97 TRP A CA 1
ATOM 765 C C . TRP A 1 97 ? 30.089 18.652 -84.680 1.00 29.59 97 TRP A C 1
ATOM 767 O O . TRP A 1 97 ? 31.014 18.971 -83.945 1.00 29.59 97 TRP A O 1
ATOM 777 N N . GLY A 1 98 ? 29.876 17.358 -84.960 1.00 28.91 98 GLY A N 1
ATOM 778 C CA . GLY A 1 98 ? 30.948 16.563 -85.587 1.00 28.91 98 GLY A CA 1
ATOM 779 C C . GLY A 1 98 ? 31.053 15.111 -85.086 1.00 28.91 98 GLY A C 1
ATOM 780 O O . GLY A 1 98 ? 30.885 14.824 -83.910 1.00 28.91 98 GLY A O 1
ATOM 781 N N . ARG A 1 99 ? 31.283 14.202 -86.035 1.00 28.75 99 ARG A N 1
ATOM 782 C CA . ARG A 1 99 ? 31.228 12.729 -85.990 1.00 28.75 99 ARG A CA 1
ATOM 783 C C . ARG A 1 99 ? 32.439 12.042 -85.329 1.00 28.75 99 ARG A C 1
ATOM 785 O O . ARG A 1 99 ? 33.549 12.530 -85.460 1.00 28.75 99 ARG A O 1
ATOM 792 N N . HIS A 1 100 ? 32.160 10.830 -84.819 1.00 33.31 100 HIS A N 1
ATOM 793 C CA . HIS A 1 100 ? 32.977 9.601 -84.685 1.00 33.31 100 HIS A CA 1
ATOM 794 C C . HIS A 1 100 ? 34.426 9.685 -84.184 1.00 33.31 100 HIS A C 1
ATOM 796 O O . HIS A 1 100 ? 35.259 10.214 -84.893 1.00 33.31 100 HIS A O 1
ATOM 802 N N . HIS A 1 101 ? 34.746 8.940 -83.113 1.00 33.00 101 HIS A N 1
ATOM 803 C CA . HIS A 1 101 ? 35.845 7.957 -83.090 1.00 33.00 101 HIS A CA 1
ATOM 804 C C . HIS A 1 101 ? 35.630 6.924 -81.966 1.00 33.00 101 HIS A C 1
ATOM 806 O O . HIS A 1 101 ? 35.308 7.259 -80.830 1.00 33.00 101 HIS A O 1
ATOM 812 N N . SER A 1 102 ? 35.777 5.652 -82.325 1.00 32.97 102 SER A N 1
ATOM 813 C CA . SER A 1 102 ? 35.904 4.485 -81.451 1.00 32.97 102 SER A CA 1
ATOM 814 C C . SER A 1 102 ? 37.336 4.356 -80.922 1.00 32.97 102 SER A C 1
ATOM 816 O O . SER A 1 102 ? 38.263 4.541 -81.708 1.00 32.97 102 SER A O 1
ATOM 818 N N . GLY A 1 103 ? 37.511 3.914 -79.672 1.00 31.77 103 GLY A N 1
ATOM 819 C CA . GLY A 1 103 ? 38.771 3.318 -79.202 1.00 31.77 103 GLY A CA 1
ATOM 820 C C . GLY A 1 103 ? 39.230 3.761 -77.811 1.00 31.77 103 GLY A C 1
ATOM 821 O O . GLY A 1 103 ? 39.745 4.858 -77.668 1.00 31.77 103 GLY A O 1
ATOM 822 N N . THR A 1 104 ? 39.029 2.862 -76.839 1.00 36.72 104 THR A N 1
ATOM 823 C CA . THR A 1 104 ? 39.926 2.501 -75.716 1.00 36.72 104 THR A CA 1
ATOM 824 C C . THR A 1 104 ? 40.586 3.598 -74.866 1.00 36.72 104 THR A C 1
ATOM 826 O O . THR A 1 104 ? 41.457 4.322 -75.328 1.00 36.72 104 THR A O 1
ATOM 829 N N . ASP A 1 105 ? 40.231 3.594 -73.576 1.00 33.94 105 ASP A N 1
ATOM 830 C CA . ASP A 1 105 ? 41.133 3.447 -72.415 1.00 33.94 105 ASP A CA 1
ATOM 831 C C . ASP A 1 105 ? 40.775 4.341 -71.219 1.00 33.94 105 ASP A C 1
ATOM 833 O O . ASP A 1 105 ? 40.755 5.566 -71.279 1.00 33.94 105 ASP A O 1
ATOM 837 N N . GLY A 1 106 ? 40.540 3.660 -70.093 1.00 41.28 106 GLY A N 1
ATOM 838 C CA . GLY A 1 106 ? 41.027 4.054 -68.775 1.00 41.28 106 GLY A CA 1
ATOM 839 C C . GLY A 1 106 ? 40.662 5.440 -68.248 1.00 41.28 106 GLY A C 1
ATOM 840 O O . GLY A 1 106 ? 41.489 6.347 -68.260 1.00 41.28 106 GLY A O 1
ATOM 841 N N . ARG A 1 107 ? 39.515 5.541 -67.571 1.00 37.44 107 ARG A N 1
ATOM 842 C CA . ARG A 1 107 ? 39.466 6.235 -66.274 1.00 37.44 107 ARG A CA 1
ATOM 843 C C . ARG A 1 107 ? 38.232 5.828 -65.484 1.00 37.44 107 ARG A C 1
ATOM 845 O O . ARG A 1 107 ? 37.125 6.302 -65.709 1.00 37.44 107 ARG A O 1
ATOM 852 N N . SER A 1 108 ? 38.470 4.939 -64.530 1.00 43.19 108 SER A N 1
ATOM 853 C CA . SER A 1 108 ? 37.685 4.796 -63.314 1.00 43.19 108 SER A CA 1
ATOM 854 C C . SER A 1 108 ? 37.491 6.173 -62.670 1.00 43.19 108 SER A C 1
ATOM 856 O O . SER A 1 108 ? 38.409 6.703 -62.045 1.00 43.19 108 SER A O 1
ATOM 858 N N . SER A 1 109 ? 36.306 6.770 -62.813 1.00 44.41 109 SER A N 1
ATOM 859 C CA . SER A 1 109 ? 35.847 7.746 -61.829 1.00 44.41 109 SER A CA 1
ATOM 860 C C . SER A 1 109 ? 35.242 6.948 -60.681 1.00 44.41 109 SER A C 1
ATOM 862 O O . SER A 1 109 ? 34.044 6.664 -60.654 1.00 44.41 109 SER A O 1
ATOM 864 N N . GLU A 1 110 ? 36.103 6.521 -59.760 1.00 43.56 110 GLU A N 1
ATOM 865 C CA . GLU A 1 110 ? 35.679 6.196 -58.406 1.00 43.56 110 GLU A CA 1
ATOM 866 C C . GLU A 1 110 ? 34.962 7.434 -57.863 1.00 43.56 110 GLU A C 1
ATOM 868 O O . GLU A 1 110 ? 35.579 8.427 -57.475 1.00 43.56 110 GLU A O 1
ATOM 873 N N . GLY A 1 111 ? 33.630 7.404 -57.892 1.00 44.47 111 GLY A N 1
ATOM 874 C CA . GLY A 1 111 ? 32.843 8.232 -57.001 1.00 44.47 111 GLY A CA 1
ATOM 875 C C . GLY A 1 111 ? 33.204 7.776 -55.599 1.00 44.47 111 GLY A C 1
ATOM 876 O O . GLY A 1 111 ? 32.715 6.743 -55.151 1.00 44.47 111 GLY A O 1
ATOM 877 N N . SER A 1 112 ? 34.125 8.494 -54.956 1.00 47.06 112 SER A N 1
ATOM 878 C CA . SER A 1 112 ? 34.448 8.308 -53.548 1.00 47.06 112 SER A CA 1
ATOM 879 C C . SER A 1 112 ? 33.151 8.487 -52.767 1.00 47.06 112 SER A C 1
ATOM 881 O O . SER A 1 112 ? 32.677 9.605 -52.557 1.00 47.06 112 SER A O 1
ATOM 883 N N . ALA A 1 113 ? 32.513 7.365 -52.441 1.00 54.19 113 ALA A N 1
ATOM 884 C CA . ALA A 1 113 ? 31.360 7.337 -51.572 1.00 54.19 113 ALA A CA 1
ATOM 885 C C . ALA A 1 113 ? 31.813 7.948 -50.246 1.00 54.19 113 ALA A C 1
ATOM 887 O O . ALA A 1 113 ? 32.723 7.426 -49.602 1.00 54.19 113 ALA A O 1
ATOM 888 N N . ILE A 1 114 ? 31.212 9.073 -49.854 1.00 58.72 114 ILE A N 1
ATOM 889 C CA . ILE A 1 114 ? 31.397 9.631 -48.517 1.00 58.72 114 ILE A CA 1
ATOM 890 C C . ILE A 1 114 ? 30.956 8.531 -47.551 1.00 58.72 114 ILE A C 1
ATOM 892 O O . ILE A 1 114 ? 29.767 8.247 -47.421 1.00 58.72 114 ILE A O 1
ATOM 896 N N . GLN A 1 115 ? 31.918 7.849 -46.932 1.00 60.22 115 GLN A N 1
ATOM 897 C CA . GLN A 1 115 ? 31.628 6.778 -45.994 1.00 60.22 115 GLN A CA 1
ATOM 898 C C . GLN A 1 115 ? 31.021 7.423 -44.747 1.00 60.22 115 GLN A C 1
ATOM 900 O O . GLN A 1 115 ? 31.728 8.022 -43.934 1.00 60.22 115 GLN A O 1
ATOM 905 N N . GLU A 1 116 ? 29.694 7.367 -44.624 1.00 67.31 116 GLU A N 1
ATOM 906 C CA . GLU A 1 116 ? 28.990 7.884 -43.455 1.00 67.31 116 GLU A CA 1
ATOM 907 C C . GLU A 1 116 ? 29.531 7.195 -42.199 1.00 67.31 116 GLU A C 1
ATOM 909 O O . GLU A 1 116 ? 29.344 5.995 -41.990 1.00 67.31 116 GLU A O 1
ATOM 914 N N . LYS A 1 117 ? 30.221 7.960 -41.349 1.00 74.12 117 LYS A N 1
ATOM 915 C CA . LYS A 1 117 ? 30.769 7.470 -40.086 1.00 74.12 117 LYS A CA 1
ATOM 916 C C . LYS A 1 117 ? 29.615 6.999 -39.199 1.00 74.12 117 LYS A C 1
ATOM 918 O O . LYS A 1 117 ? 28.860 7.817 -38.687 1.00 74.12 117 LYS A O 1
ATOM 923 N N . CYS A 1 118 ? 29.471 5.692 -39.007 1.00 85.00 118 CYS A N 1
ATOM 924 C CA . CYS A 1 118 ? 28.539 5.107 -38.046 1.00 85.00 118 CYS A CA 1
ATOM 925 C C . CYS A 1 118 ? 29.297 4.503 -36.862 1.00 85.00 118 CYS A C 1
ATOM 927 O O . CYS A 1 118 ? 30.397 3.976 -37.028 1.00 85.00 118 CYS A O 1
ATOM 929 N N . PHE A 1 119 ? 28.710 4.554 -35.669 1.00 91.94 119 PHE A N 1
ATOM 930 C CA . PHE A 1 119 ? 29.229 3.839 -34.506 1.00 91.94 119 PHE A CA 1
ATOM 931 C C . PHE A 1 119 ? 28.094 3.242 -33.679 1.00 91.94 119 PHE A C 1
ATOM 933 O O . PHE A 1 119 ? 27.007 3.822 -33.570 1.00 91.94 119 PHE A O 1
ATOM 940 N N . ALA A 1 120 ? 28.375 2.061 -33.126 1.00 94.69 120 ALA A N 1
ATOM 941 C CA . ALA A 1 120 ? 27.443 1.288 -32.322 1.00 94.69 120 ALA A CA 1
ATOM 942 C C . ALA A 1 120 ? 26.957 2.079 -31.096 1.00 94.69 120 ALA A C 1
ATOM 944 O O . ALA A 1 120 ? 27.692 2.939 -30.595 1.00 94.69 120 ALA A O 1
ATOM 945 N N . PRO A 1 121 ? 25.753 1.785 -30.582 1.00 97.19 121 PRO A N 1
ATOM 946 C CA . PRO A 1 121 ? 25.239 2.452 -29.404 1.00 97.19 121 PRO A CA 1
ATOM 947 C C . PRO A 1 121 ? 26.121 2.171 -28.186 1.00 97.19 121 PRO A C 1
ATOM 949 O O . PRO A 1 121 ? 26.694 1.090 -28.056 1.00 97.19 121 PRO A O 1
ATOM 952 N N . ARG A 1 122 ? 26.228 3.134 -27.272 1.00 96.19 122 ARG A N 1
ATOM 953 C CA . ARG A 1 122 ? 26.935 2.973 -26.000 1.00 96.19 122 ARG A CA 1
ATOM 954 C C . ARG A 1 122 ? 26.210 3.730 -24.902 1.00 96.19 122 ARG A C 1
ATOM 956 O O . ARG A 1 122 ? 26.071 4.951 -24.973 1.00 96.19 122 ARG A O 1
ATOM 963 N N . PHE A 1 123 ? 25.812 3.019 -23.853 1.00 97.19 123 PHE A N 1
ATOM 964 C CA . PHE A 1 123 ? 25.310 3.660 -22.645 1.00 97.19 123 PHE A CA 1
ATOM 965 C C . PHE A 1 123 ? 26.446 4.404 -21.933 1.00 97.19 123 PHE A C 1
ATOM 967 O O . PHE A 1 123 ? 27.507 3.848 -21.648 1.00 97.19 123 PHE A O 1
ATOM 974 N N . LEU A 1 124 ? 26.228 5.696 -21.706 1.00 96.88 124 LEU A N 1
ATOM 975 C CA . LEU A 1 124 ? 27.132 6.604 -21.000 1.00 96.88 124 LEU A CA 1
ATOM 976 C C . LEU A 1 124 ? 26.716 6.785 -19.538 1.00 96.88 124 LEU A C 1
ATOM 978 O O . LEU A 1 124 ? 27.557 7.093 -18.700 1.00 96.88 124 LEU A O 1
ATOM 982 N N . GLN A 1 125 ? 25.428 6.598 -19.247 1.00 96.94 125 GLN A N 1
ATOM 983 C CA . GLN A 1 125 ? 24.866 6.631 -17.904 1.00 96.94 125 GLN A CA 1
ATOM 984 C C . GLN A 1 125 ? 23.777 5.568 -17.811 1.00 96.94 125 GLN A C 1
ATOM 986 O O . GLN A 1 125 ? 22.847 5.571 -18.618 1.00 96.94 125 GLN A O 1
ATOM 991 N N . ILE A 1 126 ? 23.927 4.680 -16.832 1.00 97.12 126 ILE A N 1
ATOM 992 C CA . ILE A 1 126 ? 23.008 3.583 -16.536 1.00 97.12 126 ILE A CA 1
ATOM 993 C C . ILE A 1 126 ? 22.390 3.871 -15.158 1.00 97.12 126 ILE A C 1
ATOM 995 O O . ILE A 1 126 ? 23.133 4.236 -14.241 1.00 97.12 126 ILE A O 1
ATOM 999 N N . PRO A 1 127 ? 21.063 3.771 -15.011 1.00 96.31 127 PRO A N 1
ATOM 1000 C CA . PRO A 1 127 ? 20.383 3.958 -13.737 1.00 96.31 127 PRO A CA 1
ATOM 1001 C C . PRO A 1 127 ? 20.715 2.802 -12.777 1.00 96.31 127 PRO A C 1
ATOM 1003 O O . PRO A 1 127 ? 20.915 1.674 -13.231 1.00 96.31 127 PRO A O 1
ATOM 1006 N N . PRO A 1 128 ? 20.781 3.054 -11.460 1.00 97.31 128 PRO A N 1
ATOM 1007 C CA . PRO A 1 128 ? 20.858 1.984 -10.473 1.00 97.31 128 PRO A CA 1
ATOM 1008 C C . PRO A 1 128 ? 19.510 1.262 -10.343 1.00 97.31 128 PRO A C 1
ATOM 1010 O O . PRO A 1 128 ? 18.493 1.732 -10.856 1.00 97.31 128 PRO A O 1
ATOM 1013 N N . ASP A 1 129 ? 19.503 0.163 -9.592 1.00 97.88 129 ASP A N 1
ATOM 1014 C CA . ASP A 1 129 ? 18.271 -0.472 -9.121 1.00 97.88 129 ASP A CA 1
ATOM 1015 C C . ASP A 1 129 ? 17.424 0.520 -8.303 1.00 97.88 129 ASP A C 1
ATOM 1017 O O . ASP A 1 129 ? 17.958 1.391 -7.608 1.00 97.88 129 ASP A O 1
ATOM 1021 N N . LEU A 1 130 ? 16.099 0.399 -8.399 1.00 97.06 130 LEU A N 1
ATOM 1022 C CA . LEU A 1 130 ? 15.146 1.317 -7.773 1.00 97.06 130 LEU A CA 1
ATOM 1023 C C . LEU A 1 130 ? 14.133 0.565 -6.914 1.00 97.06 130 LEU A C 1
ATOM 1025 O O . LEU A 1 130 ? 13.667 -0.507 -7.287 1.00 97.06 130 LEU A O 1
ATOM 1029 N N . THR A 1 131 ? 13.723 1.194 -5.816 1.00 97.06 131 THR A N 1
ATOM 1030 C CA . THR A 1 131 ? 12.607 0.753 -4.974 1.00 97.06 131 THR A CA 1
ATOM 1031 C C . THR A 1 131 ? 11.564 1.868 -4.933 1.00 97.06 131 THR A C 1
ATOM 1033 O O . THR A 1 131 ? 11.894 3.004 -4.588 1.00 97.06 131 THR A O 1
ATOM 1036 N N . VAL A 1 132 ? 10.318 1.573 -5.309 1.00 95.06 132 VAL A N 1
ATOM 1037 C CA . VAL A 1 132 ? 9.240 2.569 -5.445 1.00 95.06 132 VAL A CA 1
ATOM 1038 C C . VAL A 1 132 ? 7.968 2.078 -4.757 1.00 95.06 132 VAL A C 1
ATOM 1040 O O . VAL A 1 132 ? 7.611 0.913 -4.869 1.00 95.06 132 VAL A O 1
ATOM 1043 N N . GLU A 1 133 ? 7.264 2.956 -4.045 1.00 93.75 133 GLU A N 1
ATOM 1044 C CA . GLU A 1 133 ? 5.946 2.634 -3.479 1.00 93.75 133 GLU A CA 1
ATOM 1045 C C . GLU A 1 133 ? 4.887 2.504 -4.583 1.00 93.75 133 GLU A C 1
ATOM 1047 O O . GLU A 1 133 ? 4.848 3.297 -5.529 1.00 93.75 133 GLU A O 1
ATOM 1052 N N . GLU A 1 134 ? 3.991 1.531 -4.446 1.00 93.50 134 GLU A N 1
ATOM 1053 C CA . GLU A 1 134 ? 2.817 1.401 -5.304 1.00 93.50 134 GLU A CA 1
ATOM 1054 C C . GLU A 1 134 ? 1.990 2.701 -5.332 1.00 93.50 134 GLU A C 1
ATOM 1056 O O . GLU A 1 134 ? 1.893 3.441 -4.354 1.00 93.50 134 GLU A O 1
ATOM 1061 N N . GLY A 1 135 ? 1.428 3.022 -6.496 1.00 88.62 135 GLY A N 1
ATOM 1062 C CA . GLY A 1 135 ? 0.667 4.245 -6.745 1.00 88.62 135 GLY A CA 1
ATOM 1063 C C . GLY A 1 135 ? 1.517 5.494 -7.009 1.00 88.62 135 GLY A C 1
ATOM 1064 O O . GLY A 1 135 ? 0.966 6.527 -7.396 1.00 88.62 135 GLY A O 1
ATOM 1065 N N . ARG A 1 136 ? 2.846 5.445 -6.831 1.00 91.25 136 ARG A N 1
ATOM 1066 C CA . ARG A 1 136 ? 3.754 6.554 -7.180 1.00 91.25 136 ARG A CA 1
ATOM 1067 C C . ARG A 1 136 ? 4.131 6.536 -8.660 1.00 91.25 136 ARG A C 1
ATOM 1069 O O . ARG A 1 136 ? 3.952 5.537 -9.342 1.00 91.25 136 ARG A O 1
ATOM 1076 N N . PHE A 1 137 ? 4.699 7.640 -9.141 1.00 90.38 137 PHE A N 1
ATOM 1077 C CA . PHE A 1 137 ? 5.350 7.675 -10.450 1.00 90.38 137 PHE A CA 1
ATOM 1078 C C . PHE A 1 137 ? 6.804 7.191 -10.325 1.00 90.38 137 PHE A C 1
ATOM 1080 O O . PHE A 1 137 ? 7.467 7.472 -9.325 1.00 90.38 137 PHE A O 1
ATOM 1087 N N . CYS A 1 138 ? 7.319 6.514 -11.349 1.00 94.94 138 CYS A N 1
ATOM 1088 C CA . CYS A 1 138 ? 8.720 6.101 -11.448 1.00 94.94 138 CYS A CA 1
ATOM 1089 C C . CYS A 1 138 ? 9.344 6.694 -12.713 1.00 94.94 138 CYS A C 1
ATOM 1091 O O . CYS A 1 138 ? 8.752 6.628 -13.789 1.00 94.94 138 CYS A O 1
ATOM 1093 N N . ARG A 1 139 ? 10.540 7.278 -12.592 1.00 95.62 139 ARG A N 1
ATOM 1094 C CA . ARG A 1 139 ? 11.308 7.837 -13.711 1.00 95.62 139 ARG A CA 1
ATOM 1095 C C . ARG A 1 139 ? 12.700 7.224 -13.729 1.00 95.62 139 ARG A C 1
ATOM 1097 O O . ARG A 1 139 ? 13.440 7.338 -12.757 1.00 95.62 139 ARG A O 1
ATOM 1104 N N . ILE A 1 140 ? 13.045 6.616 -14.856 1.00 96.56 140 ILE A N 1
ATOM 1105 C CA . ILE A 1 140 ? 14.318 5.950 -15.100 1.00 96.56 140 ILE A CA 1
ATOM 1106 C C . ILE A 1 140 ? 15.073 6.745 -16.163 1.00 96.56 140 ILE A C 1
ATOM 1108 O O . ILE A 1 140 ? 14.692 6.776 -17.332 1.00 96.56 140 ILE A O 1
ATOM 1112 N N . ASP A 1 141 ? 16.145 7.398 -15.731 1.00 96.06 141 ASP A N 1
ATOM 1113 C CA . ASP A 1 141 ? 16.936 8.326 -16.530 1.00 96.06 141 ASP A CA 1
ATOM 1114 C C . ASP A 1 141 ? 18.261 7.683 -16.958 1.00 96.06 141 ASP A C 1
ATOM 1116 O O . ASP A 1 141 ? 19.029 7.192 -16.129 1.00 96.06 141 ASP A O 1
ATOM 1120 N N . PHE A 1 142 ? 18.545 7.695 -18.260 1.00 96.69 142 PHE A N 1
ATOM 1121 C CA . PHE A 1 142 ? 19.733 7.062 -18.833 1.00 96.69 142 PHE A CA 1
ATOM 1122 C C . PHE A 1 142 ? 20.270 7.859 -20.019 1.00 96.69 142 PHE A C 1
ATOM 1124 O O . PHE A 1 142 ? 19.550 8.609 -20.677 1.00 96.69 142 PHE A O 1
ATOM 1131 N N . LYS A 1 143 ? 21.562 7.695 -20.309 1.00 97.06 143 LYS A N 1
ATOM 1132 C CA . LYS A 1 143 ? 22.225 8.389 -21.417 1.00 97.06 143 LYS A CA 1
ATOM 1133 C C . LYS A 1 143 ? 22.831 7.387 -22.374 1.00 97.06 143 LYS A C 1
ATOM 1135 O O . LYS A 1 143 ? 23.591 6.518 -21.948 1.00 97.06 143 LYS A O 1
ATOM 1140 N N . VAL A 1 144 ? 22.567 7.551 -23.663 1.00 96.44 144 VAL A N 1
ATOM 1141 C CA . VAL A 1 144 ? 23.095 6.683 -24.717 1.00 96.44 144 VAL A CA 1
ATOM 1142 C C . VAL A 1 144 ? 23.628 7.526 -25.870 1.00 96.44 144 VAL A C 1
ATOM 1144 O O . VAL A 1 144 ? 23.038 8.527 -26.266 1.00 96.44 144 VAL A O 1
ATOM 1147 N N . SER A 1 145 ? 24.794 7.150 -26.386 1.00 94.56 145 SER A N 1
ATOM 1148 C CA . SER A 1 145 ? 25.336 7.686 -27.633 1.00 94.56 145 SER A CA 1
ATOM 1149 C C . SER A 1 145 ? 25.221 6.646 -28.740 1.00 94.56 145 SER A C 1
ATOM 1151 O O . SER A 1 145 ? 25.146 5.454 -28.467 1.00 94.56 145 SER A O 1
ATOM 1153 N N . GLY A 1 146 ? 25.208 7.084 -29.994 1.00 91.38 146 GLY A N 1
ATOM 1154 C CA . GLY A 1 146 ? 25.168 6.215 -31.168 1.00 91.38 146 GLY A CA 1
ATOM 1155 C C . GLY A 1 146 ? 24.984 7.057 -32.423 1.00 91.38 146 GLY A C 1
ATOM 1156 O O . GLY A 1 146 ? 24.347 8.110 -32.361 1.00 91.38 146 GLY A O 1
ATOM 1157 N N . LEU A 1 147 ? 25.553 6.622 -33.548 1.00 89.56 147 LEU A N 1
ATOM 1158 C CA . LEU A 1 147 ? 25.329 7.273 -34.838 1.00 89.56 147 LEU A CA 1
ATOM 1159 C C . LEU A 1 147 ? 25.064 6.222 -35.925 1.00 89.56 147 LEU A C 1
ATOM 1161 O O . LEU A 1 147 ? 25.954 5.411 -36.200 1.00 89.56 147 LEU A O 1
ATOM 1165 N N . PRO A 1 148 ? 23.885 6.222 -36.573 1.00 91.69 148 PRO A N 1
ATOM 1166 C CA . PRO A 1 148 ? 22.702 7.065 -36.330 1.00 91.69 148 PRO A CA 1
ATOM 1167 C C . PRO A 1 148 ? 22.148 6.950 -34.901 1.00 91.69 148 PRO A C 1
ATOM 1169 O O . PRO A 1 148 ? 22.511 6.012 -34.185 1.00 91.69 148 PRO A O 1
ATOM 1172 N N . ALA A 1 149 ? 21.303 7.904 -34.491 1.00 91.25 149 ALA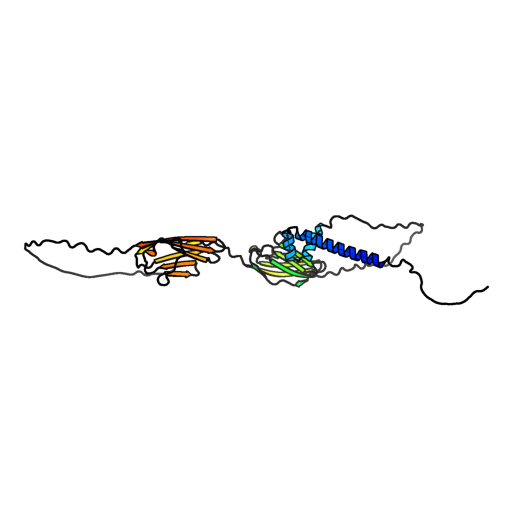 A N 1
ATOM 1173 C CA . ALA A 1 149 ? 20.663 7.879 -33.175 1.00 91.25 149 ALA A CA 1
ATOM 1174 C C . ALA A 1 149 ? 19.985 6.512 -32.952 1.00 91.25 149 ALA A C 1
ATOM 1176 O O . ALA A 1 149 ? 19.280 6.046 -33.851 1.00 91.25 149 ALA A O 1
ATOM 1177 N N . PRO A 1 150 ? 20.260 5.831 -31.828 1.00 93.94 150 PRO A N 1
ATOM 1178 C CA . PRO A 1 150 ? 19.760 4.485 -31.613 1.00 93.94 150 PRO A CA 1
ATOM 1179 C C . PRO A 1 150 ? 18.261 4.476 -31.338 1.00 93.94 150 PRO A C 1
ATOM 1181 O O . PRO A 1 150 ? 17.747 5.348 -30.639 1.00 93.94 150 PRO A O 1
ATOM 1184 N N . ASP A 1 151 ? 17.596 3.442 -31.841 1.00 94.06 151 ASP A N 1
ATOM 1185 C CA . ASP A 1 151 ? 16.252 3.080 -31.410 1.00 94.06 151 ASP A CA 1
ATOM 1186 C C . ASP A 1 151 ? 16.322 2.370 -30.053 1.00 94.06 151 ASP A C 1
ATOM 1188 O O . ASP A 1 151 ? 17.249 1.585 -29.813 1.00 94.06 151 ASP A O 1
ATOM 1192 N N . ILE A 1 152 ? 15.373 2.668 -29.165 1.00 95.56 152 ILE A N 1
ATOM 1193 C CA . ILE A 1 152 ? 15.365 2.197 -27.778 1.00 95.56 152 ILE A CA 1
ATOM 1194 C C . ILE A 1 152 ? 14.156 1.302 -27.542 1.00 95.56 152 ILE A C 1
ATOM 1196 O O . ILE A 1 152 ? 13.017 1.700 -27.761 1.00 95.56 152 ILE A O 1
ATOM 1200 N N . SER A 1 153 ? 14.408 0.099 -27.036 1.00 96.12 153 SER A N 1
ATOM 1201 C CA . SER A 1 153 ? 13.383 -0.875 -26.664 1.00 96.12 153 SER A CA 1
ATOM 1202 C C . SER A 1 153 ? 13.564 -1.314 -25.215 1.00 96.12 153 SER A C 1
ATOM 1204 O O . SER A 1 153 ? 14.690 -1.548 -24.777 1.00 96.12 153 SER A O 1
ATOM 1206 N N . TRP A 1 154 ? 12.458 -1.459 -24.489 1.00 97.62 154 TRP A N 1
ATOM 1207 C CA . TRP A 1 154 ? 12.448 -1.920 -23.101 1.00 97.62 154 TRP A CA 1
ATOM 1208 C C . TRP A 1 154 ? 11.780 -3.285 -22.968 1.00 97.62 154 TRP A C 1
ATOM 1210 O O . TRP A 1 154 ? 10.835 -3.600 -23.692 1.00 97.62 154 TRP A O 1
ATOM 1220 N N . PHE A 1 155 ? 12.250 -4.076 -22.011 1.00 97.88 155 PHE A N 1
ATOM 1221 C CA . PHE A 1 155 ? 11.704 -5.383 -21.668 1.00 97.88 155 PHE A CA 1
ATOM 1222 C C . PHE A 1 155 ? 11.552 -5.493 -20.154 1.00 97.88 155 PHE A C 1
ATOM 1224 O O . PHE A 1 155 ? 12.454 -5.082 -19.434 1.00 97.88 155 PHE A O 1
ATOM 1231 N N . LEU A 1 156 ? 10.451 -6.076 -19.683 1.00 97.50 156 LEU A N 1
ATOM 1232 C CA . LEU A 1 156 ? 10.230 -6.459 -18.287 1.00 97.50 156 LEU A CA 1
ATOM 1233 C C . LEU A 1 156 ? 10.222 -7.983 -18.204 1.00 97.50 156 LEU A C 1
ATOM 1235 O O . LEU A 1 156 ? 9.387 -8.629 -18.840 1.00 97.50 156 LEU A O 1
ATOM 1239 N N . ASP A 1 157 ? 11.176 -8.558 -17.473 1.00 97.31 157 ASP A N 1
ATOM 1240 C CA . ASP A 1 157 ? 11.349 -10.009 -17.330 1.00 97.31 157 ASP A CA 1
ATOM 1241 C C . ASP A 1 157 ? 11.346 -10.739 -18.690 1.00 97.31 157 ASP A C 1
ATOM 1243 O O . ASP A 1 157 ? 10.728 -11.788 -18.884 1.00 97.31 157 ASP A O 1
ATOM 1247 N N . GLY A 1 158 ? 12.007 -10.127 -19.679 1.00 95.44 158 GLY A N 1
ATOM 1248 C CA . GLY A 1 158 ? 12.111 -10.628 -21.053 1.00 95.44 158 GLY A CA 1
ATOM 1249 C C . GLY A 1 158 ? 10.895 -10.357 -21.951 1.00 95.44 158 GLY A C 1
ATOM 1250 O O . GLY A 1 158 ? 10.933 -10.691 -23.135 1.00 95.44 158 GLY A O 1
ATOM 1251 N N . LYS A 1 159 ? 9.824 -9.734 -21.447 1.00 97.12 159 LYS A N 1
ATOM 1252 C CA . LYS A 1 159 ? 8.652 -9.343 -22.247 1.00 97.12 159 LYS A CA 1
ATOM 1253 C C . LYS A 1 159 ? 8.791 -7.906 -22.730 1.00 97.12 159 LYS A C 1
ATOM 1255 O O . LYS A 1 159 ? 8.979 -7.004 -21.923 1.00 97.12 159 LYS A O 1
ATOM 1260 N N . ALA A 1 160 ? 8.666 -7.689 -24.038 1.00 95.94 160 ALA A N 1
ATOM 1261 C CA . ALA A 1 160 ? 8.765 -6.355 -24.625 1.00 95.94 160 ALA A CA 1
ATOM 1262 C C . ALA A 1 160 ? 7.674 -5.422 -24.077 1.00 95.94 160 ALA A C 1
ATOM 1264 O O . ALA A 1 160 ? 6.486 -5.747 -24.129 1.00 95.94 160 ALA A O 1
ATOM 1265 N N . ILE A 1 161 ? 8.092 -4.254 -23.599 1.00 94.44 161 ILE A N 1
ATOM 1266 C CA . ILE A 1 161 ? 7.215 -3.175 -23.157 1.00 94.44 161 ILE A CA 1
ATOM 1267 C C . ILE A 1 161 ? 6.918 -2.301 -24.368 1.00 94.44 161 ILE A C 1
ATOM 1269 O O . ILE A 1 161 ? 7.826 -1.876 -25.086 1.00 94.44 161 ILE A O 1
ATOM 1273 N N . ARG A 1 162 ? 5.635 -2.039 -24.611 1.00 88.12 162 ARG A N 1
ATOM 1274 C CA . ARG A 1 162 ? 5.199 -1.096 -25.640 1.00 88.12 162 ARG A CA 1
ATOM 1275 C C . ARG A 1 162 ? 4.825 0.230 -24.985 1.00 88.12 162 ARG A C 1
ATOM 1277 O O . ARG A 1 162 ? 4.380 0.211 -23.842 1.00 88.12 162 ARG A O 1
ATOM 1284 N N . PRO A 1 163 ? 4.979 1.358 -25.696 1.00 82.69 163 PRO A N 1
ATOM 1285 C CA . PRO A 1 163 ? 4.358 2.598 -25.261 1.00 82.69 163 PRO A CA 1
ATOM 1286 C C . PRO A 1 163 ? 2.853 2.379 -25.087 1.00 82.69 163 PRO A C 1
ATOM 1288 O O . PRO A 1 163 ? 2.194 1.848 -25.984 1.00 82.69 163 PRO A O 1
ATOM 1291 N N . ASP A 1 164 ? 2.337 2.785 -23.939 1.00 86.50 164 ASP A N 1
ATOM 1292 C CA . ASP A 1 164 ? 0.917 2.782 -23.605 1.00 86.50 164 ASP A CA 1
ATOM 1293 C C . ASP A 1 164 ? 0.615 3.999 -22.711 1.00 86.50 164 ASP A C 1
ATOM 1295 O O . ASP A 1 164 ? 1.463 4.881 -22.539 1.00 86.50 164 ASP A O 1
ATOM 1299 N N . ASP A 1 165 ? -0.591 4.070 -22.152 1.00 82.31 165 ASP A N 1
ATOM 1300 C CA . ASP A 1 165 ? -0.990 5.187 -21.289 1.00 82.31 165 ASP A CA 1
ATOM 1301 C C . ASP A 1 165 ? -0.143 5.284 -20.002 1.00 82.31 165 ASP A C 1
ATOM 1303 O O . ASP A 1 165 ? -0.025 6.364 -19.421 1.00 82.31 165 ASP A O 1
ATOM 1307 N N . TYR A 1 166 ? 0.487 4.184 -19.573 1.00 83.81 166 TYR A N 1
ATOM 1308 C CA . TYR A 1 166 ? 1.261 4.081 -18.334 1.00 83.81 166 TYR A CA 1
ATOM 1309 C C . TYR A 1 166 ? 2.774 4.212 -18.557 1.00 83.81 166 TYR A C 1
ATOM 1311 O O . TYR A 1 166 ? 3.465 4.752 -17.690 1.00 83.81 166 TYR A O 1
ATOM 1319 N N . HIS A 1 167 ? 3.280 3.752 -19.703 1.00 91.44 167 HIS A N 1
ATOM 1320 C CA . HIS A 1 167 ? 4.692 3.674 -20.064 1.00 91.44 167 HIS A CA 1
ATOM 1321 C C . HIS A 1 167 ? 5.055 4.728 -21.113 1.00 91.44 167 HIS A C 1
ATOM 1323 O O . HIS A 1 167 ? 4.753 4.590 -22.302 1.00 91.44 167 HIS A O 1
ATOM 1329 N N . LYS A 1 168 ? 5.777 5.770 -20.691 1.00 90.25 168 LYS A N 1
ATOM 1330 C CA . LYS A 1 168 ? 6.190 6.883 -21.561 1.00 90.25 168 LYS A CA 1
ATOM 1331 C C . LYS A 1 168 ? 7.700 6.877 -21.766 1.00 90.25 168 LYS A C 1
ATOM 1333 O O . LYS A 1 168 ? 8.468 6.829 -20.808 1.00 90.25 168 LYS A O 1
ATOM 1338 N N . MET A 1 169 ? 8.126 6.967 -23.023 1.00 91.00 169 MET A N 1
ATOM 1339 C CA . MET A 1 169 ? 9.533 7.100 -23.408 1.00 91.00 169 MET A CA 1
ATOM 1340 C C . MET A 1 169 ? 9.775 8.497 -23.962 1.00 91.00 169 MET A C 1
ATOM 1342 O O . MET A 1 169 ? 9.177 8.882 -24.964 1.00 91.00 169 MET A O 1
ATOM 1346 N N . LEU A 1 170 ? 10.653 9.254 -23.310 1.00 89.25 170 LEU A N 1
ATOM 1347 C CA . LEU A 1 170 ? 10.998 10.615 -23.700 1.00 89.25 170 LEU A CA 1
ATOM 1348 C C . LEU A 1 170 ? 12.458 10.671 -24.146 1.00 89.25 170 LEU A C 1
ATOM 1350 O O . LEU A 1 170 ? 13.353 10.197 -23.442 1.00 89.25 170 LEU A O 1
ATOM 1354 N N . VAL A 1 171 ? 12.694 11.279 -25.308 1.00 88.88 171 VAL A N 1
ATOM 1355 C CA . VAL A 1 171 ? 14.034 11.635 -25.785 1.00 88.88 171 VAL A CA 1
ATOM 1356 C C . VAL A 1 171 ? 14.282 13.094 -25.420 1.00 88.88 171 VAL A C 1
ATOM 1358 O O . VAL A 1 171 ? 13.530 13.978 -25.823 1.00 88.88 171 VAL A O 1
ATOM 1361 N N . CYS A 1 172 ? 15.325 13.346 -24.641 1.00 83.06 172 CYS A N 1
ATOM 1362 C CA . CYS A 1 172 ? 15.760 14.679 -24.251 1.00 83.06 172 CYS A CA 1
ATOM 1363 C C . CYS A 1 172 ? 17.009 15.096 -25.043 1.00 83.06 172 CYS A C 1
ATOM 1365 O O . CYS A 1 172 ? 17.616 14.320 -25.787 1.00 83.06 172 CYS A O 1
ATOM 1367 N N . GLU A 1 173 ? 17.424 16.350 -24.875 1.00 84.25 173 GLU A N 1
ATOM 1368 C CA .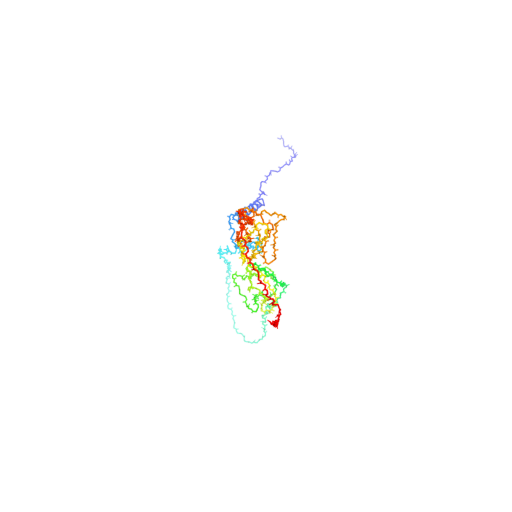 GLU A 1 173 ? 18.610 16.870 -25.547 1.00 84.25 173 GLU A CA 1
ATOM 1369 C C . GLU A 1 173 ? 19.886 16.081 -25.199 1.00 84.25 173 GLU A C 1
ATOM 1371 O O . GLU A 1 173 ? 20.042 15.520 -24.111 1.00 84.25 173 GLU A O 1
ATOM 1376 N N . LYS A 1 174 ? 20.860 16.102 -26.119 1.00 83.38 174 LYS A N 1
ATOM 1377 C CA . LYS A 1 174 ? 22.224 15.579 -25.903 1.00 83.38 174 LYS A CA 1
ATOM 1378 C C . LYS A 1 174 ? 22.283 14.079 -25.546 1.00 83.38 174 LYS A C 1
ATOM 1380 O O . LYS A 1 174 ? 23.207 13.658 -24.842 1.00 83.38 174 LYS A O 1
ATOM 1385 N N . GLY A 1 175 ? 21.341 13.279 -26.055 1.00 81.44 175 GLY A N 1
ATOM 1386 C CA . GLY A 1 175 ? 21.321 11.815 -25.903 1.00 81.44 175 GLY A CA 1
ATOM 1387 C C . GLY A 1 175 ? 20.877 11.334 -24.521 1.00 81.44 175 GLY A C 1
ATOM 1388 O O . GLY A 1 175 ? 21.220 10.224 -24.116 1.00 81.44 175 GLY A O 1
ATOM 1389 N N . MET A 1 176 ? 20.185 12.193 -23.770 1.00 92.88 176 MET A N 1
ATOM 1390 C CA . MET A 1 176 ? 19.538 11.835 -22.512 1.00 92.88 176 MET A CA 1
ATOM 1391 C C . MET A 1 176 ? 18.139 11.285 -22.798 1.00 92.88 176 MET A C 1
ATOM 1393 O O . MET A 1 176 ? 17.427 11.829 -23.635 1.00 92.88 176 MET A O 1
ATOM 1397 N N . HIS A 1 177 ? 17.738 10.229 -22.104 1.00 94.88 177 HIS A N 1
ATOM 1398 C CA . HIS A 1 177 ? 16.441 9.584 -22.269 1.00 94.88 177 HIS A CA 1
ATOM 1399 C C . HIS A 1 177 ? 15.802 9.325 -20.905 1.00 94.88 177 HIS A C 1
ATOM 1401 O O . HIS A 1 177 ? 16.501 9.108 -19.912 1.00 94.88 177 HIS A O 1
ATOM 1407 N N . SER A 1 178 ? 14.471 9.312 -20.881 1.00 95.19 178 SER A N 1
ATOM 1408 C CA . SER A 1 178 ? 13.679 8.989 -19.696 1.00 95.19 178 SER A CA 1
ATOM 1409 C C . SER A 1 178 ? 12.632 7.934 -20.036 1.00 95.19 178 SER A C 1
ATOM 1411 O O . SER A 1 178 ? 11.869 8.100 -20.987 1.00 95.19 178 SER A O 1
ATOM 1413 N N . PHE A 1 179 ? 12.572 6.872 -19.239 1.00 96.19 179 PHE A N 1
ATOM 1414 C CA . PHE A 1 179 ? 11.475 5.909 -19.228 1.00 96.19 179 PHE A CA 1
ATOM 1415 C C . PHE A 1 179 ? 10.626 6.143 -17.978 1.00 96.19 179 PHE A C 1
ATOM 1417 O O . PHE A 1 179 ? 11.151 6.180 -16.865 1.00 96.19 179 PHE A O 1
ATOM 1424 N N . ILE A 1 180 ? 9.333 6.387 -18.161 1.00 95.06 180 ILE A N 1
ATOM 1425 C CA . ILE A 1 180 ? 8.423 6.825 -17.102 1.00 95.06 180 ILE A CA 1
ATOM 1426 C C . ILE A 1 180 ? 7.283 5.824 -16.968 1.00 95.06 180 ILE A C 1
ATOM 1428 O O . ILE A 1 180 ? 6.643 5.488 -17.961 1.00 95.06 180 ILE A O 1
ATOM 1432 N N . ILE A 1 181 ? 7.009 5.426 -15.726 1.00 95.56 181 ILE A N 1
ATOM 1433 C CA . ILE A 1 181 ? 5.821 4.678 -15.312 1.00 95.56 181 ILE A CA 1
ATOM 1434 C C . ILE A 1 181 ? 4.960 5.647 -14.496 1.00 95.56 181 ILE A C 1
ATOM 1436 O O . ILE A 1 181 ? 5.373 6.074 -13.416 1.00 95.56 181 ILE A O 1
ATOM 1440 N N . GLU A 1 182 ? 3.803 6.059 -15.020 1.00 90.44 182 GLU A N 1
ATOM 1441 C CA . GLU A 1 182 ? 2.994 7.134 -14.414 1.00 90.44 182 GLU A CA 1
ATOM 1442 C C . GLU A 1 182 ? 2.356 6.719 -13.081 1.00 90.44 182 GLU A C 1
ATOM 1444 O O . GLU A 1 182 ? 2.388 7.486 -12.116 1.00 90.44 182 GLU A O 1
ATOM 1449 N N . ILE A 1 183 ? 1.830 5.492 -13.018 1.00 91.56 183 ILE A N 1
ATOM 1450 C CA . ILE A 1 183 ? 1.268 4.886 -11.807 1.00 91.56 183 ILE A CA 1
ATOM 1451 C C . ILE A 1 183 ? 1.880 3.494 -11.644 1.00 91.56 183 ILE A C 1
ATOM 1453 O O . ILE A 1 183 ? 1.537 2.552 -12.359 1.00 91.56 183 ILE A O 1
ATOM 1457 N N . VAL A 1 184 ? 2.812 3.365 -10.703 1.00 94.31 184 VAL A N 1
ATOM 1458 C CA . VAL A 1 184 ? 3.458 2.097 -10.361 1.00 94.31 184 VAL A CA 1
ATOM 1459 C C . VAL A 1 184 ? 2.438 1.169 -9.699 1.00 94.31 184 VAL A C 1
ATOM 1461 O O . VAL A 1 184 ? 1.637 1.590 -8.874 1.00 94.31 184 VAL A O 1
ATOM 1464 N N . THR A 1 185 ? 2.482 -0.109 -10.059 1.00 93.25 185 THR A N 1
ATOM 1465 C CA . THR A 1 185 ? 1.646 -1.180 -9.506 1.00 93.25 185 THR A CA 1
ATOM 1466 C C . THR A 1 185 ? 2.569 -2.343 -9.192 1.00 93.25 185 THR A C 1
ATOM 1468 O O . THR A 1 185 ? 3.681 -2.403 -9.729 1.00 93.25 185 THR A O 1
ATOM 1471 N N . VAL A 1 186 ? 2.122 -3.298 -8.381 1.00 92.75 186 VAL A N 1
ATOM 1472 C CA . VAL A 1 186 ? 2.906 -4.516 -8.104 1.00 92.75 186 VAL A CA 1
ATOM 1473 C C . VAL A 1 186 ? 3.319 -5.292 -9.366 1.00 92.75 186 VAL A C 1
ATOM 1475 O O . VAL A 1 186 ? 4.332 -5.985 -9.347 1.00 92.75 186 VAL A O 1
ATOM 1478 N N . HIS A 1 187 ? 2.597 -5.146 -10.485 1.00 94.00 187 HIS A N 1
ATOM 1479 C CA . HIS A 1 187 ? 2.932 -5.788 -11.764 1.00 94.00 187 HIS A CA 1
ATOM 1480 C C . HIS A 1 187 ? 4.120 -5.153 -12.492 1.00 94.00 187 HIS A C 1
ATOM 1482 O O . HIS A 1 187 ? 4.655 -5.762 -13.414 1.00 94.00 187 HIS A O 1
ATOM 1488 N N . HIS A 1 188 ? 4.530 -3.949 -12.095 1.00 95.31 188 HIS A N 1
ATOM 1489 C CA . HIS A 1 188 ? 5.701 -3.281 -12.655 1.00 95.31 188 HIS A CA 1
ATOM 1490 C C . HIS A 1 188 ? 7.011 -3.732 -11.991 1.00 95.31 188 HIS A C 1
ATOM 1492 O O . HIS A 1 188 ? 8.076 -3.345 -12.466 1.00 95.31 188 HIS A O 1
ATOM 1498 N N . ALA A 1 189 ? 6.966 -4.520 -10.912 1.00 96.81 189 ALA A N 1
ATOM 1499 C CA . ALA A 1 189 ? 8.166 -5.062 -10.282 1.00 96.81 189 ALA A CA 1
ATOM 1500 C C . ALA A 1 189 ? 8.841 -6.106 -11.184 1.00 96.81 189 ALA A C 1
ATOM 1502 O O . ALA A 1 189 ? 8.160 -6.931 -11.788 1.00 96.81 189 ALA A O 1
ATOM 1503 N N . GLY A 1 190 ? 10.173 -6.096 -11.234 1.00 97.44 190 GLY A N 1
ATOM 1504 C CA . GLY A 1 190 ? 10.939 -7.081 -11.998 1.00 97.44 190 GLY A CA 1
ATOM 1505 C C . GLY A 1 190 ? 12.271 -6.554 -12.518 1.00 97.44 190 GLY A C 1
ATOM 1506 O O . GLY A 1 190 ? 12.779 -5.520 -12.070 1.00 97.44 190 GLY A O 1
ATOM 1507 N N . VAL A 1 191 ? 12.859 -7.295 -13.455 1.00 98.44 191 VAL A N 1
ATOM 1508 C CA . VAL A 1 191 ? 14.111 -6.928 -14.120 1.00 98.44 191 VAL A CA 1
ATOM 1509 C C . VAL A 1 191 ? 13.796 -6.255 -15.448 1.00 98.44 191 VAL A C 1
ATOM 1511 O O . VAL A 1 191 ? 13.249 -6.871 -16.363 1.00 98.44 191 VAL A O 1
ATOM 1514 N N . TYR A 1 192 ? 14.185 -4.989 -15.558 1.00 97.94 192 TYR A N 1
ATOM 1515 C CA . TYR A 1 192 ? 14.082 -4.220 -16.785 1.00 97.94 192 TYR A CA 1
ATOM 1516 C C . TYR A 1 192 ? 15.362 -4.363 -17.602 1.00 97.94 192 TYR A C 1
ATOM 1518 O O . TYR A 1 192 ? 16.455 -4.158 -17.078 1.00 97.94 192 TYR A O 1
ATOM 1526 N N . GLU A 1 193 ? 15.231 -4.659 -18.893 1.00 98.38 193 GLU A N 1
ATOM 1527 C CA . GLU A 1 193 ? 16.316 -4.601 -19.874 1.00 98.38 193 GLU A CA 1
ATOM 1528 C C . GLU A 1 193 ? 16.031 -3.479 -20.874 1.00 98.38 193 GLU A C 1
ATOM 1530 O O . GLU A 1 193 ? 14.963 -3.435 -21.485 1.00 98.38 193 GLU A O 1
ATOM 1535 N N . CYS A 1 194 ? 16.993 -2.577 -21.055 1.00 98.06 194 CYS A N 1
ATOM 1536 C CA . CYS A 1 194 ? 16.957 -1.545 -22.084 1.00 98.06 194 CYS A CA 1
ATOM 1537 C C . CYS A 1 194 ? 17.944 -1.910 -23.187 1.00 98.06 194 CYS A C 1
ATOM 1539 O O . CYS A 1 194 ? 19.131 -2.111 -22.919 1.00 98.06 194 CYS A O 1
ATOM 1541 N N . VAL A 1 195 ? 17.461 -1.979 -24.425 1.00 98.19 195 VAL A N 1
ATOM 1542 C CA . VAL A 1 195 ? 18.241 -2.323 -25.615 1.00 98.19 195 VAL A CA 1
ATOM 1543 C C . VAL A 1 195 ? 18.262 -1.128 -26.560 1.00 98.19 195 VAL A C 1
ATOM 1545 O O . VAL A 1 195 ? 17.216 -0.643 -26.985 1.00 98.19 195 VAL A O 1
ATOM 1548 N N . ALA A 1 196 ? 19.465 -0.675 -26.908 1.00 97.88 196 ALA A N 1
ATOM 1549 C CA . ALA A 1 196 ? 19.705 0.383 -27.880 1.00 97.88 196 ALA A CA 1
ATOM 1550 C C . ALA A 1 196 ? 20.294 -0.212 -29.163 1.00 97.88 196 ALA A C 1
ATOM 1552 O O . ALA A 1 196 ? 21.345 -0.856 -29.107 1.00 97.88 196 ALA A O 1
ATOM 1553 N N . ARG A 1 197 ? 19.662 0.023 -30.321 1.00 97.81 197 ARG A N 1
ATOM 1554 C CA . ARG A 1 197 ? 20.083 -0.537 -31.620 1.00 97.81 197 ARG A CA 1
ATOM 1555 C C . ARG A 1 197 ? 20.216 0.542 -32.695 1.00 97.81 197 ARG A C 1
ATOM 1557 O O . ARG A 1 197 ? 19.353 1.396 -32.852 1.00 97.81 197 ARG A O 1
ATOM 1564 N N . ASN A 1 198 ? 21.283 0.471 -33.487 1.00 95.94 198 ASN A N 1
ATOM 1565 C CA . ASN A 1 198 ? 21.414 1.199 -34.751 1.00 95.94 198 ASN A CA 1
ATOM 1566 C C . ASN A 1 198 ? 22.149 0.333 -35.797 1.00 95.94 198 ASN A C 1
ATOM 1568 O O . ASN A 1 198 ? 22.542 -0.797 -35.515 1.00 95.94 198 ASN A O 1
ATOM 1572 N N . ARG A 1 199 ? 22.380 0.855 -37.012 1.00 95.25 199 ARG A N 1
ATOM 1573 C CA . ARG A 1 199 ? 23.119 0.122 -38.069 1.00 95.25 199 ARG A CA 1
ATOM 1574 C C . ARG A 1 199 ? 24.586 -0.185 -37.726 1.00 95.25 199 ARG A C 1
ATOM 1576 O O . ARG A 1 199 ? 25.204 -1.000 -38.395 1.00 95.25 199 ARG A O 1
ATOM 1583 N N . GLY A 1 200 ? 25.146 0.489 -36.722 1.00 90.75 200 GLY A N 1
ATOM 1584 C CA . GLY A 1 200 ? 26.499 0.255 -36.226 1.00 90.75 200 GLY A CA 1
ATOM 1585 C C . GLY A 1 200 ? 26.590 -0.854 -35.177 1.00 90.75 200 GLY A C 1
ATOM 1586 O O . GLY A 1 200 ? 27.692 -1.330 -34.923 1.00 90.75 200 GLY A O 1
ATOM 1587 N N . GLY A 1 201 ? 25.475 -1.268 -34.563 1.00 95.19 201 GLY A N 1
ATOM 1588 C CA . GLY A 1 201 ? 25.446 -2.348 -33.579 1.00 95.19 201 GLY A CA 1
ATOM 1589 C C . GLY A 1 201 ? 24.331 -2.215 -32.541 1.00 95.19 201 GLY A C 1
ATOM 1590 O O . GLY A 1 201 ? 23.338 -1.513 -32.736 1.00 95.19 201 GLY A O 1
ATOM 1591 N N . GLU A 1 202 ? 24.518 -2.892 -31.411 1.00 98.06 202 GLU A N 1
ATOM 1592 C CA . GLU A 1 202 ? 23.570 -2.949 -30.298 1.00 98.06 202 GLU A CA 1
ATOM 1593 C C . GLU A 1 202 ? 24.313 -2.820 -28.960 1.00 98.06 202 GLU A C 1
ATOM 1595 O O . GLU A 1 202 ? 25.443 -3.290 -28.819 1.00 98.06 202 GLU A O 1
ATOM 1600 N N . SER A 1 203 ? 23.675 -2.201 -27.971 1.00 98.19 203 SER A N 1
ATOM 1601 C CA . SER A 1 203 ? 24.111 -2.197 -26.573 1.00 98.19 203 SER A CA 1
ATOM 1602 C C . SER A 1 203 ? 22.905 -2.403 -25.664 1.00 98.19 203 SER A C 1
ATOM 1604 O O . SER A 1 203 ? 21.780 -2.084 -26.049 1.00 98.19 203 SER A O 1
ATOM 1606 N N . ARG A 1 204 ? 23.129 -2.923 -24.455 1.00 98.44 204 ARG A N 1
ATOM 1607 C CA . ARG A 1 204 ? 22.071 -3.194 -23.475 1.00 98.44 204 ARG A CA 1
ATOM 1608 C C . ARG A 1 204 ? 22.518 -2.886 -22.049 1.00 98.44 204 ARG A C 1
ATOM 1610 O O . ARG A 1 204 ? 23.710 -2.980 -21.753 1.00 98.44 204 ARG A O 1
ATOM 1617 N N . PHE A 1 205 ? 21.567 -2.582 -21.173 1.00 98.25 205 PHE A N 1
ATOM 1618 C CA . PHE A 1 205 ? 21.753 -2.636 -19.722 1.00 98.25 205 PHE A CA 1
ATOM 1619 C C . PHE A 1 205 ? 20.524 -3.245 -19.049 1.00 98.25 205 PHE A C 1
ATOM 1621 O O . PHE A 1 205 ? 19.435 -3.245 -19.623 1.00 98.25 205 PHE A O 1
ATOM 1628 N N . THR A 1 206 ? 20.703 -3.723 -17.820 1.00 98.31 206 THR A N 1
ATOM 1629 C CA . THR A 1 206 ? 19.621 -4.242 -16.980 1.00 98.31 206 THR A CA 1
ATOM 1630 C C . THR A 1 206 ? 19.576 -3.521 -15.642 1.00 98.31 206 THR A C 1
ATOM 1632 O O . THR A 1 206 ? 20.629 -3.159 -15.119 1.00 98.31 206 THR A O 1
ATOM 1635 N N . MET A 1 207 ? 18.384 -3.368 -15.074 1.00 98.19 207 MET A N 1
ATOM 1636 C CA . MET A 1 207 ? 18.176 -2.884 -13.707 1.00 98.19 207 MET A CA 1
ATOM 1637 C C . MET A 1 207 ? 16.997 -3.608 -13.050 1.00 98.19 207 MET A C 1
ATOM 1639 O O . MET A 1 207 ? 16.114 -4.114 -13.743 1.00 98.19 207 MET A O 1
ATOM 1643 N N . ARG A 1 208 ? 16.946 -3.636 -11.721 1.00 98.31 208 ARG A N 1
ATOM 1644 C CA . ARG A 1 208 ? 15.807 -4.155 -10.959 1.00 98.31 208 ARG A CA 1
ATOM 1645 C C . ARG A 1 208 ? 14.933 -3.016 -10.446 1.00 98.31 208 ARG A C 1
ATOM 1647 O O . ARG A 1 208 ? 15.436 -2.070 -9.844 1.00 98.31 208 ARG A O 1
ATOM 1654 N N . LEU A 1 209 ? 13.624 -3.140 -10.650 1.00 97.75 209 LEU A N 1
ATOM 1655 C CA . LEU A 1 209 ? 12.618 -2.312 -9.993 1.00 97.75 209 LEU A CA 1
ATOM 1656 C C . LEU A 1 209 ? 11.895 -3.149 -8.936 1.00 97.75 209 LEU A C 1
ATOM 1658 O O . LEU A 1 209 ? 11.217 -4.126 -9.258 1.00 97.75 209 LEU A O 1
ATOM 1662 N N . GLU A 1 210 ? 12.029 -2.753 -7.679 1.00 97.50 210 GLU A N 1
ATOM 1663 C CA . GLU A 1 210 ? 11.267 -3.288 -6.558 1.00 97.50 210 GLU A CA 1
ATOM 1664 C C . GLU A 1 210 ? 10.072 -2.376 -6.273 1.00 97.50 210 GLU A C 1
ATOM 1666 O O . GLU A 1 210 ? 10.213 -1.154 -6.204 1.00 97.50 210 GLU A O 1
ATOM 1671 N N . VAL A 1 211 ? 8.886 -2.963 -6.102 1.00 96.44 211 VAL A N 1
ATOM 1672 C CA . VAL A 1 211 ? 7.669 -2.214 -5.773 1.00 96.44 211 VAL A CA 1
ATOM 1673 C C . VAL A 1 211 ? 7.243 -2.547 -4.352 1.00 96.44 211 VAL A C 1
ATOM 1675 O O . VAL A 1 211 ? 6.928 -3.697 -4.046 1.00 96.44 211 VAL A O 1
ATOM 1678 N N . LEU A 1 212 ? 7.223 -1.538 -3.483 1.00 92.88 212 LEU A N 1
ATOM 1679 C CA . LEU A 1 212 ? 6.671 -1.656 -2.139 1.00 92.88 212 LEU A CA 1
ATOM 1680 C C . LEU A 1 212 ? 5.153 -1.526 -2.250 1.00 92.88 212 LEU A C 1
ATOM 1682 O O . LEU A 1 212 ? 4.640 -0.432 -2.489 1.00 92.88 212 LEU A O 1
ATOM 1686 N N . ALA A 1 213 ? 4.449 -2.652 -2.127 1.00 86.69 213 ALA A N 1
ATOM 1687 C CA . ALA A 1 213 ? 2.991 -2.672 -2.139 1.00 86.69 213 ALA A CA 1
ATOM 1688 C C . ALA A 1 213 ? 2.447 -1.732 -1.059 1.00 86.69 213 ALA A C 1
ATOM 1690 O O . ALA A 1 213 ? 2.942 -1.720 0.072 1.00 86.69 213 ALA A O 1
ATOM 1691 N N . GLN A 1 214 ? 1.428 -0.950 -1.405 1.00 80.44 214 GLN A N 1
ATOM 1692 C CA . GLN A 1 214 ? 0.789 -0.096 -0.419 1.00 80.44 214 GLN A CA 1
ATOM 1693 C C . GLN A 1 214 ? -0.008 -0.993 0.531 1.00 80.44 214 GLN A C 1
ATOM 1695 O O . GLN A 1 214 ? -0.850 -1.779 0.092 1.00 80.44 214 GLN A O 1
ATOM 1700 N N . GLU A 1 215 ? 0.246 -0.900 1.839 1.00 76.75 215 GLU A N 1
ATOM 1701 C CA . GLU A 1 215 ? -0.573 -1.632 2.802 1.00 76.75 215 GLU A CA 1
ATOM 1702 C C . GLU A 1 215 ? -2.034 -1.204 2.649 1.00 76.75 215 GLU A C 1
ATOM 1704 O O . GLU A 1 215 ? -2.369 -0.017 2.700 1.00 76.75 215 GLU A O 1
ATOM 1709 N N . ALA A 1 216 ? -2.915 -2.183 2.439 1.00 79.06 216 ALA A N 1
ATOM 1710 C CA . ALA A 1 216 ? -4.334 -1.915 2.312 1.00 79.06 216 ALA A CA 1
ATOM 1711 C C . ALA A 1 216 ? -4.844 -1.291 3.615 1.00 79.06 216 ALA A C 1
ATOM 1713 O O . ALA A 1 216 ? -4.813 -1.918 4.679 1.00 79.06 216 ALA A O 1
ATOM 1714 N N . LEU A 1 217 ? -5.343 -0.060 3.515 1.00 88.44 217 LEU A N 1
ATOM 1715 C CA . LEU A 1 217 ? -6.002 0.614 4.621 1.00 88.44 217 LEU A CA 1
ATOM 1716 C C . LEU A 1 217 ? -7.275 -0.170 4.972 1.00 88.44 217 LEU A C 1
ATOM 1718 O O . LEU A 1 217 ? -8.161 -0.357 4.135 1.00 88.44 217 LEU A O 1
ATOM 1722 N N . ARG A 1 218 ? -7.366 -0.660 6.209 1.00 92.62 218 ARG A N 1
ATOM 1723 C CA . ARG A 1 218 ? -8.499 -1.439 6.721 1.00 92.62 218 ARG A CA 1
ATOM 1724 C C . ARG A 1 218 ? -9.154 -0.685 7.876 1.00 92.62 218 ARG A C 1
ATOM 1726 O O . ARG A 1 218 ? -8.466 -0.403 8.864 1.00 92.62 218 ARG A O 1
ATOM 1733 N N . PRO A 1 219 ? -10.461 -0.368 7.795 1.00 94.25 219 PRO A N 1
ATOM 1734 C CA . PRO A 1 219 ? -11.154 0.326 8.871 1.00 94.25 219 PRO A CA 1
ATOM 1735 C C . PRO A 1 219 ? -11.200 -0.542 10.134 1.00 94.25 219 PRO A C 1
ATOM 1737 O O . PRO A 1 219 ? -11.205 -1.775 10.034 1.00 94.25 219 PRO A O 1
ATOM 1740 N N . PRO A 1 220 ? -11.275 0.069 11.328 1.00 97.38 220 PRO A N 1
ATOM 1741 C CA . PRO A 1 220 ? -11.262 -0.679 12.570 1.00 97.38 220 PRO A CA 1
ATOM 1742 C C . PRO A 1 220 ? -12.469 -1.606 12.639 1.00 97.38 220 PRO A C 1
ATOM 1744 O O . PRO A 1 220 ? -13.602 -1.188 12.415 1.00 97.38 220 PRO A O 1
ATOM 1747 N N . THR A 1 221 ? -12.236 -2.869 12.967 1.00 97.19 221 THR A N 1
ATOM 1748 C CA . THR A 1 221 ? -13.280 -3.886 13.057 1.00 97.19 221 THR A CA 1
ATOM 1749 C C . THR A 1 221 ? -13.123 -4.660 14.355 1.00 97.19 221 THR A C 1
ATOM 1751 O O . THR A 1 221 ? -12.079 -5.248 14.627 1.00 97.19 221 THR A O 1
ATOM 1754 N N . PHE A 1 222 ? -14.174 -4.676 15.176 1.00 97.50 222 PHE A N 1
ATOM 1755 C CA . PHE A 1 222 ? -14.192 -5.464 16.406 1.00 97.50 222 PHE A CA 1
ATOM 1756 C C . PHE A 1 222 ? -14.426 -6.941 16.087 1.00 97.50 222 PHE A C 1
ATOM 1758 O O . PHE A 1 222 ? -15.570 -7.383 15.967 1.00 97.50 222 PHE A O 1
ATOM 1765 N N . ILE A 1 223 ? -13.330 -7.688 15.956 1.00 97.19 223 ILE A N 1
ATOM 1766 C CA . ILE A 1 223 ? -13.325 -9.138 15.714 1.00 97.19 223 ILE A CA 1
ATOM 1767 C C . ILE A 1 223 ? -13.711 -9.939 16.963 1.00 97.19 223 ILE A C 1
ATOM 1769 O O . ILE A 1 223 ? -14.235 -11.043 16.856 1.00 97.19 223 ILE A O 1
ATOM 1773 N N . GLN A 1 224 ? -13.532 -9.353 18.147 1.00 97.56 224 GLN A N 1
ATOM 1774 C CA . GLN A 1 224 ? -14.130 -9.828 19.389 1.00 97.56 224 GLN A CA 1
ATOM 1775 C C . GLN A 1 224 ? -14.786 -8.639 20.078 1.00 97.56 224 GLN A C 1
ATOM 1777 O O . GLN A 1 224 ? -14.127 -7.636 20.348 1.00 97.56 224 GLN A O 1
ATOM 1782 N N . LYS A 1 225 ? -16.090 -8.729 20.338 1.00 97.25 225 LYS A N 1
ATOM 1783 C CA . LYS A 1 225 ? -16.861 -7.660 20.982 1.00 97.25 225 LYS A CA 1
ATOM 1784 C C . LYS A 1 225 ? -16.872 -7.840 22.497 1.00 97.25 225 LYS A C 1
ATOM 1786 O O . LYS A 1 225 ? -16.828 -8.967 22.984 1.00 97.25 225 LYS A O 1
ATOM 1791 N N . MET A 1 226 ? -16.988 -6.727 23.217 1.00 96.94 226 MET A N 1
ATOM 1792 C CA . MET A 1 226 ? -17.269 -6.739 24.649 1.00 96.94 226 MET A CA 1
ATOM 1793 C C . MET A 1 226 ? -18.596 -7.446 24.923 1.00 96.94 226 MET A C 1
ATOM 1795 O O . MET A 1 226 ? -19.546 -7.339 24.144 1.00 96.94 226 MET A O 1
ATOM 1799 N N . LEU A 1 227 ? -18.660 -8.149 26.050 1.00 97.69 227 LEU A N 1
ATOM 1800 C CA . LEU A 1 227 ? -19.851 -8.862 26.492 1.00 97.69 227 LEU A CA 1
ATOM 1801 C C . LEU A 1 227 ? -20.557 -8.085 27.600 1.00 97.69 227 LEU A C 1
ATOM 1803 O O . LEU A 1 227 ? -19.916 -7.437 28.427 1.00 97.69 227 LEU A O 1
ATOM 1807 N N . ASN A 1 228 ? -21.887 -8.172 27.621 1.00 98.12 228 ASN A N 1
ATOM 1808 C CA . ASN A 1 228 ? -22.667 -7.673 28.746 1.00 98.12 228 ASN A CA 1
ATOM 1809 C C . ASN A 1 228 ? -22.349 -8.513 29.986 1.00 98.12 228 ASN A C 1
ATOM 1811 O O . ASN A 1 228 ? -22.425 -9.741 29.934 1.00 98.12 228 ASN A O 1
ATOM 1815 N N . THR A 1 229 ? -22.064 -7.849 31.099 1.00 97.69 229 THR A N 1
ATOM 1816 C CA . THR A 1 229 ? -21.592 -8.493 32.326 1.00 97.69 229 THR A CA 1
ATOM 1817 C C . THR A 1 229 ? -22.484 -8.103 33.492 1.00 97.69 229 THR A C 1
ATOM 1819 O O . THR A 1 229 ? -22.872 -6.945 33.642 1.00 97.69 229 THR A O 1
ATOM 1822 N N . ARG A 1 230 ? -22.805 -9.080 34.340 1.00 97.56 230 ARG A N 1
ATOM 1823 C CA . ARG A 1 230 ? -23.455 -8.854 35.631 1.00 97.56 230 ARG A CA 1
ATOM 1824 C C . ARG A 1 230 ? -22.515 -9.324 36.724 1.00 97.56 230 ARG A C 1
ATOM 1826 O O . ARG A 1 230 ? -22.033 -10.449 36.649 1.00 97.56 230 ARG A O 1
ATOM 1833 N N . ALA A 1 231 ? -22.270 -8.476 37.707 1.00 96.88 231 ALA A N 1
ATOM 1834 C CA . ALA A 1 231 ? -21.372 -8.765 38.818 1.00 96.88 231 ALA A CA 1
ATOM 1835 C C . ALA A 1 231 ? -21.920 -8.158 40.113 1.00 96.88 231 ALA A C 1
ATOM 1837 O O . ALA A 1 231 ? -22.854 -7.351 40.080 1.00 96.88 231 ALA A O 1
ATOM 1838 N N . LEU A 1 232 ? -21.383 -8.571 41.254 1.00 97.06 232 LEU A N 1
ATOM 1839 C CA . LEU A 1 232 ? -21.755 -8.031 42.554 1.00 97.06 232 LEU A CA 1
ATOM 1840 C C . LEU A 1 232 ? -20.826 -6.883 42.960 1.00 97.06 232 LEU A C 1
ATOM 1842 O O . LEU A 1 232 ? -19.701 -6.747 42.483 1.00 97.06 232 LEU A O 1
ATOM 1846 N N . GLU A 1 233 ? -21.315 -6.029 43.850 1.00 96.94 233 GLU A N 1
ATOM 1847 C CA . GLU A 1 233 ? -20.501 -5.004 44.493 1.00 96.94 233 GLU A CA 1
ATOM 1848 C C . GLU A 1 233 ? -19.302 -5.649 45.207 1.00 96.94 233 GLU A C 1
ATOM 1850 O O . GLU A 1 233 ? -19.454 -6.628 45.939 1.00 96.94 233 GLU A O 1
ATOM 1855 N N . GLY A 1 234 ? -18.107 -5.105 44.973 1.00 95.00 234 GLY A N 1
ATOM 1856 C CA . GLY A 1 234 ? -16.836 -5.658 45.442 1.00 95.00 234 GLY A CA 1
ATOM 1857 C C . GLY A 1 234 ? -16.120 -6.586 44.452 1.00 95.00 234 GLY A C 1
ATOM 1858 O O . GLY A 1 234 ? -14.913 -6.770 44.606 1.00 95.00 234 GLY A O 1
ATOM 1859 N N . ASP A 1 235 ? -16.797 -7.101 43.419 1.00 97.56 235 ASP A N 1
ATOM 1860 C CA . ASP A 1 235 ? -16.178 -7.977 42.415 1.00 97.56 235 ASP A CA 1
ATOM 1861 C C . ASP A 1 235 ? -15.159 -7.232 41.534 1.00 97.56 235 ASP A C 1
ATOM 1863 O O . ASP A 1 235 ? -15.153 -6.001 41.429 1.00 97.56 235 ASP A O 1
ATOM 1867 N N . THR A 1 236 ? -14.318 -8.005 40.844 1.00 97.50 236 THR A N 1
ATOM 1868 C CA . THR A 1 236 ? -13.423 -7.516 39.790 1.00 97.50 236 THR A CA 1
ATOM 1869 C C . THR A 1 236 ? -13.936 -7.968 38.425 1.00 97.50 236 THR A C 1
ATOM 1871 O O . THR A 1 236 ? -14.138 -9.160 38.198 1.00 97.50 236 THR A O 1
ATOM 1874 N N . VAL A 1 237 ? -14.112 -7.029 37.494 1.00 97.50 237 VAL A N 1
ATOM 1875 C CA . VAL A 1 237 ? -14.621 -7.291 36.138 1.00 97.50 237 VAL A CA 1
ATOM 1876 C C . VAL A 1 237 ? -13.622 -6.859 35.073 1.00 97.50 237 VAL A C 1
ATOM 1878 O O . VAL A 1 237 ? -12.927 -5.854 35.213 1.00 97.50 237 VAL A O 1
ATOM 1881 N N . ARG A 1 238 ? -13.589 -7.624 33.977 1.00 97.06 238 ARG A N 1
ATOM 1882 C CA . ARG A 1 238 ? -12.867 -7.304 32.743 1.00 97.06 238 ARG A CA 1
ATOM 1883 C C . ARG A 1 238 ? -13.857 -7.094 31.605 1.00 97.06 238 ARG A C 1
ATOM 1885 O O . ARG A 1 238 ? -14.648 -7.984 31.303 1.00 97.06 238 ARG A O 1
ATOM 1892 N N . LEU A 1 239 ? -13.799 -5.928 30.972 1.00 97.50 239 LEU A N 1
ATOM 1893 C CA . LEU A 1 239 ? -14.484 -5.658 29.712 1.00 97.50 239 LEU A CA 1
ATOM 1894 C C . LEU A 1 239 ? -13.451 -5.744 28.593 1.00 97.50 239 LEU A C 1
ATOM 1896 O O . LEU A 1 239 ? -12.650 -4.827 28.407 1.00 97.50 239 LEU A O 1
ATOM 1900 N N . GLU A 1 240 ? -13.444 -6.879 27.898 1.00 97.00 240 GLU A N 1
ATOM 1901 C CA . GLU A 1 240 ? -12.436 -7.216 26.894 1.00 97.00 240 GLU A CA 1
ATOM 1902 C C . GLU A 1 240 ? -13.024 -7.231 25.482 1.00 97.00 240 GLU A C 1
ATOM 1904 O O . GLU A 1 240 ? -14.140 -7.698 25.251 1.00 97.00 240 GLU A O 1
ATOM 1909 N N . CYS A 1 241 ? -12.258 -6.726 24.523 1.00 97.06 241 CYS A N 1
ATOM 1910 C CA . CYS A 1 241 ? -12.549 -6.823 23.101 1.00 97.06 241 CYS A CA 1
ATOM 1911 C C . CYS A 1 241 ? -11.253 -6.854 22.291 1.00 97.06 241 CYS A C 1
ATOM 1913 O O . CYS A 1 241 ? -10.169 -6.574 22.803 1.00 97.06 241 CYS A O 1
ATOM 1915 N N . LYS A 1 242 ? -11.365 -7.198 21.011 1.00 97.75 242 LYS A N 1
ATOM 1916 C CA . LYS A 1 242 ? -10.241 -7.222 20.079 1.00 97.75 242 LYS A CA 1
ATOM 1917 C C . LYS A 1 242 ? -10.616 -6.467 18.814 1.00 97.75 242 LYS A C 1
ATOM 1919 O O . LYS A 1 242 ? -11.655 -6.754 18.214 1.00 97.75 242 LYS A O 1
ATOM 1924 N N . VAL A 1 243 ? -9.776 -5.511 18.434 1.00 97.44 243 VAL A N 1
ATOM 1925 C CA . VAL A 1 243 ? -9.936 -4.677 17.241 1.00 97.44 243 VAL A CA 1
ATOM 1926 C C . VAL A 1 243 ? -8.840 -5.004 16.232 1.00 97.44 243 VAL A C 1
ATOM 1928 O O . VAL A 1 243 ? -7.664 -5.041 16.578 1.00 97.44 243 VAL A O 1
ATOM 1931 N N . ASP A 1 244 ? -9.234 -5.256 14.990 1.00 96.12 244 ASP A N 1
ATOM 1932 C CA . ASP A 1 244 ? -8.332 -5.383 13.845 1.00 96.12 244 ASP A CA 1
ATOM 1933 C C . ASP A 1 244 ? -8.453 -4.125 12.981 1.00 96.12 244 ASP A C 1
ATOM 1935 O O . ASP A 1 244 ? -9.566 -3.687 12.680 1.00 96.12 244 ASP A O 1
ATOM 1939 N N . ALA A 1 245 ? -7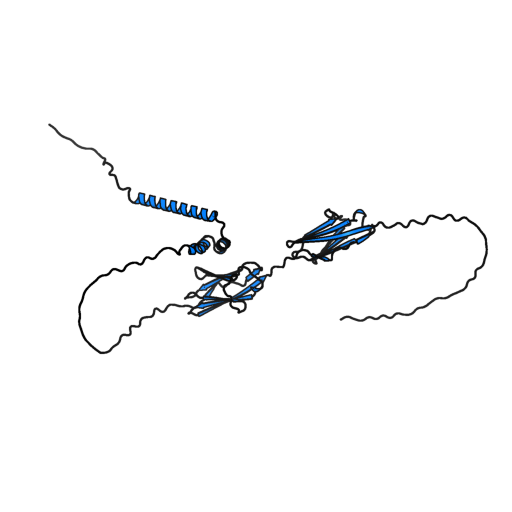.324 -3.512 12.630 1.00 93.69 245 ALA A N 1
ATOM 1940 C CA . ALA A 1 245 ? -7.265 -2.336 11.767 1.00 93.69 245 ALA A CA 1
ATOM 1941 C C . ALA A 1 245 ? -5.861 -2.188 11.168 1.00 93.69 245 ALA A C 1
ATOM 1943 O O . ALA A 1 245 ? -4.875 -2.570 11.798 1.00 93.69 245 ALA A O 1
ATOM 1944 N N . SER A 1 246 ? -5.771 -1.583 9.983 1.00 91.12 246 SER A N 1
ATOM 1945 C CA . SER A 1 246 ? -4.504 -1.071 9.453 1.00 91.12 246 SER A CA 1
ATOM 1946 C C . SER A 1 246 ? -4.726 0.324 8.868 1.00 91.12 246 SER A C 1
ATOM 1948 O O . SER A 1 246 ? -5.610 0.467 8.023 1.00 91.12 246 SER A O 1
ATOM 1950 N N . PRO A 1 247 ? -3.998 1.362 9.304 1.00 91.50 247 PRO A N 1
ATOM 1951 C CA . PRO A 1 247 ? -3.022 1.378 10.398 1.00 91.50 247 PRO A CA 1
ATOM 1952 C C . PRO A 1 247 ? -3.663 1.153 11.786 1.00 91.50 247 PRO A C 1
ATOM 1954 O O . PRO A 1 247 ? -4.900 1.176 11.894 1.00 91.50 247 PRO A O 1
ATOM 1957 N N . PRO A 1 248 ? -2.854 0.964 12.855 1.00 92.38 248 PRO A N 1
ATOM 1958 C CA . PRO A 1 248 ? -3.345 0.840 14.228 1.00 92.38 248 PRO A CA 1
ATOM 1959 C C . PRO A 1 248 ? -4.263 2.011 14.627 1.00 92.38 248 PRO A C 1
ATOM 1961 O O . PRO A 1 248 ? -3.917 3.169 14.378 1.00 92.38 248 PRO A O 1
ATOM 1964 N N . PRO A 1 249 ? -5.432 1.750 15.242 1.00 94.81 249 PRO A N 1
ATOM 1965 C CA . PRO A 1 249 ? -6.429 2.784 15.479 1.00 94.81 249 PRO A CA 1
ATOM 1966 C C . PRO A 1 249 ? -6.169 3.565 16.772 1.00 94.81 249 PRO A C 1
ATOM 1968 O O . PRO A 1 249 ? -5.635 3.038 17.747 1.00 94.81 249 PRO A O 1
ATOM 1971 N N . GLN A 1 250 ? -6.649 4.807 16.822 1.00 94.56 250 GLN A N 1
ATOM 1972 C CA . GLN A 1 250 ? -6.826 5.549 18.071 1.00 94.56 250 GLN A CA 1
ATOM 1973 C C . GLN A 1 250 ? -8.092 5.073 18.790 1.00 94.56 250 GLN A C 1
ATOM 1975 O O . GLN A 1 250 ? -9.117 4.821 18.151 1.00 94.56 250 GLN A O 1
ATOM 1980 N N . LEU A 1 251 ? -8.031 4.968 20.120 1.00 94.94 251 LEU A N 1
ATOM 1981 C CA . LEU A 1 251 ? -9.067 4.345 20.943 1.00 94.94 251 LEU A CA 1
ATOM 1982 C C . LEU A 1 251 ? -9.648 5.308 21.982 1.00 94.94 251 LEU A C 1
ATOM 1984 O O . LEU A 1 251 ? -8.913 5.990 22.693 1.00 94.94 251 LEU A O 1
ATOM 1988 N N . PHE A 1 252 ? -10.976 5.307 22.115 1.00 95.75 252 PHE A N 1
ATOM 1989 C CA . PHE A 1 252 ? -11.709 6.175 23.038 1.00 95.75 252 PHE A CA 1
ATOM 1990 C C . PHE A 1 252 ? -12.742 5.384 23.842 1.00 95.75 252 PHE A C 1
ATOM 1992 O O . PHE A 1 252 ? -13.709 4.863 23.282 1.00 95.75 252 PHE A O 1
ATOM 1999 N N . TRP A 1 253 ? -12.563 5.341 25.161 1.00 96.38 253 TRP A N 1
ATOM 2000 C CA . TRP A 1 253 ? -13.503 4.715 26.089 1.00 96.38 253 TRP A CA 1
ATOM 2001 C C . TRP A 1 253 ? -14.519 5.723 26.623 1.00 96.38 253 TRP A C 1
ATOM 2003 O O . TRP A 1 253 ? -14.163 6.808 27.079 1.00 96.38 253 TRP A O 1
ATOM 2013 N N . LYS A 1 254 ? -15.790 5.336 26.629 1.00 96.44 254 LYS A N 1
ATOM 2014 C CA . LYS A 1 254 ? -16.897 6.095 27.212 1.00 96.44 254 LYS A CA 1
ATOM 2015 C C . LYS A 1 254 ? -17.670 5.236 28.198 1.00 96.44 254 LYS A C 1
ATOM 2017 O O . LYS A 1 254 ? -17.853 4.041 27.960 1.00 96.44 254 LYS A O 1
ATOM 2022 N N . LYS A 1 255 ? -18.155 5.869 29.264 1.00 97.12 255 LYS A N 1
ATOM 2023 C CA . LYS A 1 255 ? -19.185 5.318 30.143 1.00 97.12 255 LYS A CA 1
ATOM 2024 C C . LYS A 1 255 ? -20.448 6.149 29.963 1.00 97.12 255 LYS A C 1
ATOM 2026 O O . LYS A 1 255 ? -20.440 7.368 30.117 1.00 97.12 255 LYS A O 1
ATOM 2031 N N . ASP A 1 256 ? -21.525 5.473 29.611 1.00 94.62 256 ASP A N 1
ATOM 2032 C CA . ASP A 1 256 ? -22.808 6.031 29.229 1.00 94.62 256 ASP A CA 1
ATOM 2033 C C . ASP A 1 256 ? -22.661 7.003 28.045 1.00 94.62 256 ASP A C 1
ATOM 2035 O O . ASP A 1 256 ? -22.540 6.563 26.901 1.00 94.62 256 ASP A O 1
ATOM 2039 N N . LYS A 1 257 ? -22.646 8.316 28.291 1.00 89.56 257 LYS A N 1
ATOM 2040 C CA . LYS A 1 257 ? -22.462 9.339 27.243 1.00 89.56 257 LYS A CA 1
ATOM 2041 C C . LYS A 1 257 ? -21.140 10.095 27.354 1.00 89.56 257 LYS A C 1
ATOM 2043 O O . LYS A 1 257 ? -20.748 10.761 26.395 1.00 89.56 257 LYS A O 1
ATOM 2048 N N . ASP A 1 258 ? -20.447 9.952 28.477 1.00 93.31 258 ASP A N 1
ATOM 2049 C CA . ASP A 1 258 ? -19.276 10.748 28.818 1.00 93.31 258 ASP A CA 1
ATOM 2050 C C . ASP A 1 258 ? -17.986 9.953 28.620 1.00 93.31 258 ASP A C 1
ATOM 2052 O O . ASP A 1 258 ? -17.973 8.719 28.633 1.00 93.31 258 ASP A O 1
ATOM 2056 N N . MET A 1 259 ? -16.874 10.670 28.438 1.00 94.50 259 MET A N 1
ATOM 2057 C CA . MET A 1 259 ? -15.550 10.050 28.416 1.00 94.50 259 MET A CA 1
ATOM 2058 C C . MET A 1 259 ? -15.327 9.290 29.725 1.00 94.50 259 MET A C 1
ATOM 2060 O O . MET A 1 259 ? -15.597 9.817 30.808 1.00 94.50 259 MET A O 1
ATOM 2064 N N . LEU A 1 260 ? -14.839 8.053 29.624 1.00 94.75 260 LEU A N 1
ATOM 2065 C CA . LEU A 1 260 ? -14.584 7.225 30.792 1.00 94.75 260 LEU A CA 1
ATOM 2066 C C . LEU A 1 260 ? -13.560 7.925 31.693 1.00 94.75 260 LEU A C 1
ATOM 2068 O O . LEU A 1 260 ? -12.419 8.164 31.298 1.00 94.75 260 LEU A O 1
ATOM 2072 N N . ARG A 1 261 ? -13.976 8.244 32.918 1.00 93.75 261 ARG A N 1
ATOM 2073 C CA . ARG A 1 261 ? -13.086 8.749 33.961 1.00 93.75 261 ARG A CA 1
ATOM 2074 C C . ARG A 1 261 ? -12.427 7.559 34.643 1.00 93.75 261 ARG A C 1
ATOM 2076 O O . ARG A 1 261 ? -13.101 6.806 35.338 1.00 93.75 261 ARG A O 1
ATOM 2083 N N . ILE A 1 262 ? -11.129 7.392 34.418 1.00 93.88 262 ILE A N 1
ATOM 2084 C CA . ILE A 1 262 ? -10.343 6.322 35.034 1.00 93.88 262 ILE A CA 1
ATOM 2085 C C . ILE A 1 262 ? -10.070 6.686 36.494 1.00 93.88 262 ILE A C 1
ATOM 2087 O O . ILE A 1 262 ? -9.422 7.695 36.767 1.00 93.88 262 ILE A O 1
ATOM 2091 N N . ASP A 1 263 ? -10.557 5.860 37.422 1.00 94.44 263 ASP A N 1
ATOM 2092 C CA . ASP A 1 263 ? -10.111 5.881 38.816 1.00 94.44 263 ASP A CA 1
ATOM 2093 C C . ASP A 1 263 ? -8.793 5.096 38.921 1.00 94.44 263 ASP A C 1
ATOM 2095 O O . ASP A 1 263 ? -8.821 3.868 38.819 1.00 94.44 263 ASP A O 1
ATOM 2099 N N . PRO A 1 264 ? -7.639 5.751 39.137 1.00 93.38 264 PRO A N 1
ATOM 2100 C CA . PRO A 1 264 ? -6.343 5.076 39.152 1.00 93.38 264 PRO A CA 1
ATOM 2101 C C . PRO A 1 264 ? -6.196 4.046 40.285 1.00 93.38 264 PRO A C 1
ATOM 2103 O O . PRO A 1 264 ? -5.302 3.209 40.222 1.00 93.38 264 PRO A O 1
ATOM 2106 N N . ASN A 1 265 ? -7.061 4.068 41.308 1.00 94.75 265 ASN A N 1
ATOM 2107 C CA . ASN A 1 265 ? -7.012 3.118 42.424 1.00 94.75 265 ASN A CA 1
ATOM 2108 C C . ASN A 1 265 ? -7.811 1.829 42.178 1.00 94.75 265 ASN A C 1
ATOM 2110 O O . ASN A 1 265 ? -7.798 0.930 43.027 1.00 94.75 265 ASN A O 1
ATOM 2114 N N . ARG A 1 266 ? -8.598 1.764 41.099 1.00 96.38 266 ARG A N 1
ATOM 2115 C CA . ARG A 1 266 ? -9.522 0.648 40.825 1.00 96.38 266 ARG A CA 1
ATOM 2116 C C . ARG A 1 266 ? -9.620 0.262 39.357 1.00 96.38 266 ARG A C 1
ATOM 2118 O O . ARG A 1 266 ? -10.046 -0.848 39.063 1.00 96.38 266 ARG A O 1
ATOM 2125 N N . MET A 1 267 ? -9.306 1.167 38.437 1.00 97.81 267 MET A N 1
ATOM 2126 C CA . MET A 1 267 ? -9.485 0.968 37.005 1.00 97.81 267 MET A CA 1
ATOM 2127 C C . MET A 1 267 ? -8.139 0.961 36.292 1.00 97.81 267 MET A C 1
ATOM 2129 O O . MET A 1 267 ? -7.294 1.823 36.518 1.00 97.81 267 MET A O 1
ATOM 2133 N N . SER A 1 268 ? -7.950 -0.005 35.399 1.00 96.81 268 SER A N 1
ATOM 2134 C CA . SER A 1 268 ? -6.749 -0.133 34.572 1.00 96.81 268 SER A CA 1
ATOM 2135 C C . SER A 1 268 ? -7.124 -0.487 33.140 1.00 96.81 268 SER A C 1
ATOM 2137 O O . SER A 1 268 ? -7.986 -1.333 32.904 1.00 96.81 268 SER A O 1
ATOM 2139 N N . LEU A 1 269 ? -6.478 0.170 32.179 1.00 95.88 269 LEU A N 1
ATOM 2140 C CA . LEU A 1 269 ? -6.625 -0.108 30.754 1.00 95.88 269 LEU A CA 1
ATOM 2141 C C . LEU A 1 269 ? -5.395 -0.863 30.260 1.00 95.88 269 LEU A C 1
ATOM 2143 O O . LEU A 1 269 ? -4.272 -0.383 30.403 1.00 95.88 269 LEU A O 1
ATOM 2147 N N . TYR A 1 270 ? -5.622 -2.022 29.653 1.00 94.75 270 TYR A N 1
ATOM 2148 C CA . TYR A 1 270 ? -4.584 -2.845 29.049 1.00 94.75 270 TYR A CA 1
ATOM 2149 C C . TYR A 1 270 ? -4.804 -2.933 27.547 1.00 94.75 270 TYR A C 1
ATOM 2151 O O . TYR A 1 270 ? -5.911 -3.227 27.091 1.00 94.75 270 TYR A O 1
ATOM 2159 N N . GLN A 1 271 ? -3.727 -2.717 26.800 1.00 92.56 271 GLN A N 1
ATOM 2160 C CA . GLN A 1 271 ? -3.680 -2.906 25.359 1.00 92.56 271 GLN A CA 1
ATOM 2161 C C . GLN A 1 271 ? -2.430 -3.691 24.980 1.00 92.56 271 GLN A C 1
ATOM 2163 O O . GLN A 1 271 ? -1.373 -3.494 25.581 1.00 92.56 271 GLN A O 1
ATOM 2168 N N . ASP A 1 272 ? -2.546 -4.565 23.983 1.00 86.19 272 ASP A N 1
ATOM 2169 C CA . ASP A 1 272 ? -1.405 -5.273 23.406 1.00 86.19 272 ASP A CA 1
ATOM 2170 C C . ASP A 1 272 ? -1.254 -4.996 21.902 1.00 86.19 272 ASP A C 1
ATOM 2172 O O . ASP A 1 272 ? -2.149 -4.454 21.249 1.00 86.19 272 ASP A O 1
ATOM 2176 N N . GLY A 1 273 ? -0.108 -5.385 21.335 1.00 84.44 273 GLY A N 1
ATOM 2177 C CA . GLY A 1 273 ? 0.162 -5.252 19.898 1.00 84.44 273 GLY A CA 1
ATOM 2178 C C . GLY A 1 273 ? -0.691 -6.164 19.005 1.00 84.44 273 GLY A C 1
ATOM 2179 O O . GLY A 1 273 ? -0.609 -6.062 17.788 1.00 84.44 273 GLY A O 1
ATOM 2180 N N . SER A 1 274 ? -1.514 -7.047 19.585 1.00 89.88 274 SER A N 1
ATOM 2181 C CA . SER A 1 274 ? -2.434 -7.922 18.846 1.00 89.88 274 SER A CA 1
ATOM 2182 C C . SER A 1 274 ? -3.824 -7.303 18.650 1.00 89.88 274 SER A C 1
ATOM 2184 O O . SER A 1 274 ? -4.705 -7.947 18.076 1.00 89.88 274 SER A O 1
ATOM 2186 N N . GLY A 1 275 ? -4.036 -6.080 19.150 1.00 91.88 275 GLY A N 1
ATOM 2187 C CA . GLY A 1 275 ? -5.314 -5.379 19.087 1.00 91.88 275 GLY A CA 1
ATOM 2188 C C . GLY A 1 275 ? -6.278 -5.732 20.222 1.00 91.88 275 GLY A C 1
ATOM 2189 O O . GLY A 1 275 ? -7.441 -5.330 20.163 1.00 91.88 275 GLY A O 1
ATOM 2190 N N . ARG A 1 276 ? -5.846 -6.468 21.260 1.00 96.19 276 ARG A N 1
ATOM 2191 C CA . ARG A 1 276 ? -6.683 -6.708 22.448 1.00 96.19 276 ARG A CA 1
ATOM 2192 C C . ARG A 1 276 ? -6.743 -5.467 23.322 1.00 96.19 276 ARG A C 1
ATOM 2194 O O . ARG A 1 276 ? -5.734 -4.802 23.538 1.00 96.19 276 ARG A O 1
ATOM 2201 N N . GLN A 1 277 ? -7.938 -5.196 23.830 1.00 97.00 277 GLN A N 1
ATOM 2202 C CA . GLN A 1 277 ? -8.276 -4.066 24.683 1.00 97.00 277 GLN A CA 1
ATOM 2203 C C . GLN A 1 277 ? -9.052 -4.585 25.885 1.00 97.00 277 GLN A C 1
ATOM 2205 O O . GLN A 1 277 ? -10.087 -5.228 25.716 1.00 97.00 277 GLN A O 1
ATOM 2210 N N . CYS A 1 278 ? -8.572 -4.300 27.091 1.00 96.69 278 CYS A N 1
ATOM 2211 C CA . CYS A 1 278 ? -9.206 -4.737 28.328 1.00 96.69 278 CYS A CA 1
ATOM 2212 C C . CYS A 1 278 ? -9.299 -3.580 29.321 1.00 96.69 278 CYS A C 1
ATOM 2214 O O . CYS A 1 278 ? -8.280 -3.059 29.776 1.00 96.69 278 CYS A O 1
ATOM 2216 N N . LEU A 1 279 ? -10.523 -3.229 29.712 1.00 97.56 279 LEU A N 1
ATOM 2217 C CA . LEU A 1 279 ? -10.780 -2.399 30.884 1.00 97.56 279 LEU A CA 1
ATOM 2218 C C . LEU A 1 279 ? -10.994 -3.308 32.097 1.00 97.56 279 LEU A C 1
ATOM 2220 O O . LEU A 1 279 ? -11.985 -4.035 32.170 1.00 97.56 279 LEU A O 1
ATOM 2224 N N . LEU A 1 280 ? -10.057 -3.264 33.040 1.00 97.75 280 LEU A N 1
ATOM 2225 C CA . LEU A 1 280 ? -10.157 -3.914 34.342 1.00 97.75 280 LEU A CA 1
ATOM 2226 C C . LEU A 1 280 ? -10.757 -2.929 35.347 1.00 97.75 280 LEU A C 1
ATOM 2228 O O . LEU A 1 280 ? -10.254 -1.816 35.480 1.00 97.75 280 LEU A O 1
ATOM 2232 N N . ILE A 1 281 ? -11.802 -3.347 36.056 1.00 97.94 281 ILE A N 1
ATOM 2233 C CA . ILE A 1 281 ? -12.426 -2.595 37.148 1.00 97.94 281 ILE A CA 1
ATOM 2234 C C . ILE A 1 281 ? -12.424 -3.491 38.383 1.00 97.94 281 ILE A C 1
ATOM 2236 O O . ILE A 1 281 ? -13.131 -4.494 38.426 1.00 97.94 281 ILE A O 1
ATOM 2240 N N . GLU A 1 282 ? -11.634 -3.133 39.385 1.00 97.75 282 GLU A N 1
ATOM 2241 C CA . GLU A 1 282 ? -11.552 -3.826 40.668 1.00 97.75 282 GLU A CA 1
ATOM 2242 C C . GLU A 1 282 ? -12.530 -3.220 41.677 1.00 97.75 282 GLU A C 1
ATOM 2244 O O . GLU A 1 282 ? -12.866 -2.036 41.586 1.00 97.75 282 GLU A O 1
ATOM 2249 N N . ARG A 1 283 ? -12.954 -3.998 42.680 1.00 96.12 283 ARG A N 1
ATOM 2250 C CA . ARG A 1 283 ? -13.800 -3.534 43.798 1.00 96.12 283 ARG A CA 1
ATOM 2251 C C . ARG A 1 283 ? -15.060 -2.790 43.337 1.00 96.12 283 ARG A C 1
ATOM 2253 O O . ARG A 1 283 ? -15.272 -1.654 43.752 1.00 96.12 283 ARG A O 1
ATOM 2260 N N . LEU A 1 284 ? -15.839 -3.391 42.437 1.00 96.75 284 LEU A N 1
ATOM 2261 C CA . LEU A 1 284 ? -17.021 -2.789 41.808 1.00 96.75 284 LEU A CA 1
ATOM 2262 C C . LEU A 1 284 ? -17.903 -1.998 42.778 1.00 96.75 284 LEU A C 1
ATOM 2264 O O . LEU A 1 284 ? -18.229 -2.487 43.853 1.00 96.75 284 LEU A O 1
ATOM 2268 N N . MET A 1 285 ? -18.331 -0.806 42.362 1.00 95.88 285 MET A N 1
ATOM 2269 C CA . MET A 1 285 ? -19.294 0.040 43.065 1.00 95.88 285 MET A CA 1
ATOM 2270 C C . MET A 1 285 ? -20.583 0.151 42.255 1.00 95.88 285 MET A C 1
ATOM 2272 O O . MET A 1 285 ? -20.588 0.049 41.028 1.00 95.88 285 MET A O 1
ATOM 2276 N N . LYS A 1 286 ? -21.695 0.465 42.925 1.00 95.19 286 LYS A N 1
ATOM 2277 C CA . LYS A 1 286 ? -22.989 0.684 42.257 1.00 95.19 286 LYS A CA 1
ATOM 2278 C C . LYS A 1 286 ? -22.939 1.762 41.157 1.00 95.19 286 LYS A C 1
ATOM 2280 O O . LYS A 1 286 ? -23.681 1.671 40.183 1.00 95.19 286 LYS A O 1
ATOM 2285 N N . SER A 1 287 ? -22.066 2.765 41.289 1.00 95.12 287 SER A N 1
ATOM 2286 C CA . SER A 1 287 ? -21.854 3.833 40.296 1.00 95.12 287 SER A CA 1
ATOM 2287 C C . SER A 1 287 ? -21.195 3.362 38.996 1.00 95.12 287 SER A C 1
ATOM 2289 O O . SER A 1 287 ? -21.283 4.059 37.982 1.00 95.12 287 SER A O 1
ATOM 2291 N N . ASP A 1 288 ? -20.545 2.197 39.012 1.00 96.38 288 ASP A N 1
ATOM 2292 C CA . ASP A 1 288 ? -19.872 1.633 37.840 1.00 96.38 288 ASP A CA 1
ATOM 2293 C C . ASP A 1 288 ? -20.861 0.970 36.878 1.00 96.38 288 ASP A C 1
ATOM 2295 O O . ASP A 1 288 ? -20.549 0.780 35.707 1.00 96.38 288 ASP A O 1
ATOM 2299 N N . ALA A 1 289 ? -22.087 0.679 37.324 1.00 97.56 289 ALA A N 1
ATOM 2300 C CA . ALA A 1 289 ? -23.134 0.192 36.436 1.00 97.56 289 ALA A CA 1
ATOM 2301 C C . ALA A 1 289 ? -23.406 1.201 35.305 1.00 97.56 289 ALA A C 1
ATOM 2303 O O . ALA A 1 289 ? -23.459 2.416 35.531 1.00 97.56 289 ALA A O 1
ATOM 2304 N N . GLY A 1 290 ? -23.575 0.705 34.080 1.00 97.44 290 GLY A N 1
ATOM 2305 C CA . GLY A 1 290 ? -23.799 1.549 32.907 1.00 97.44 290 GLY A CA 1
ATOM 2306 C C . GLY A 1 290 ? -23.391 0.898 31.591 1.00 97.44 290 GLY A C 1
ATOM 2307 O O . GLY A 1 290 ? -23.039 -0.282 31.529 1.00 97.44 290 GLY A O 1
ATOM 2308 N N . TRP A 1 291 ? -23.455 1.687 30.522 1.00 98.12 291 TRP A N 1
ATOM 2309 C CA . TRP A 1 291 ? -23.014 1.286 29.189 1.00 98.12 291 TRP A CA 1
ATOM 2310 C C . TRP A 1 291 ? -21.563 1.686 28.955 1.00 98.12 291 TRP A C 1
ATOM 2312 O O . TRP A 1 291 ? -21.230 2.862 28.965 1.00 98.12 291 TRP A O 1
ATOM 2322 N N . TYR A 1 292 ? -20.697 0.728 28.671 1.00 98.12 292 TYR A N 1
ATOM 2323 C CA . TYR A 1 292 ? -19.317 0.975 28.279 1.00 98.12 292 TYR A CA 1
ATOM 2324 C C . TYR A 1 292 ? -19.207 0.905 26.764 1.00 98.12 292 TYR A C 1
ATOM 2326 O O . TYR A 1 292 ? -19.658 -0.059 26.152 1.00 98.12 292 TYR A O 1
ATOM 2334 N N . THR A 1 293 ? -18.633 1.940 26.157 1.00 97.62 293 THR A N 1
ATOM 2335 C CA . THR A 1 293 ? -18.448 2.044 24.706 1.00 97.62 293 THR A CA 1
ATOM 2336 C C . THR A 1 293 ? -16.981 2.288 24.389 1.00 97.62 293 THR A C 1
ATOM 2338 O O . THR A 1 293 ? -16.403 3.251 24.887 1.00 97.62 293 THR A O 1
ATOM 2341 N N . LEU A 1 294 ? -16.396 1.463 23.526 1.00 97.31 294 LEU A N 1
ATOM 2342 C CA . LEU A 1 294 ? -15.079 1.684 22.941 1.00 97.31 294 LEU A CA 1
ATOM 2343 C C . LEU A 1 294 ? -15.243 2.104 21.481 1.00 97.31 294 LEU A C 1
ATOM 2345 O O . LEU A 1 294 ? -15.855 1.389 20.691 1.00 97.31 294 LEU A O 1
ATOM 2349 N N . SER A 1 295 ? -14.698 3.265 21.126 1.00 96.69 295 SER A N 1
ATOM 2350 C CA . SER A 1 295 ? -14.635 3.755 19.744 1.00 96.69 295 SER A CA 1
ATOM 2351 C C . SER A 1 295 ? -13.211 3.625 19.217 1.00 96.69 295 SER A C 1
ATOM 2353 O O . SER A 1 295 ? -12.281 4.063 19.889 1.00 96.69 295 SER A O 1
ATOM 2355 N N . ALA A 1 296 ? -13.053 3.044 18.031 1.00 96.88 296 ALA A N 1
ATOM 2356 C CA . ALA A 1 296 ? -11.777 2.879 17.347 1.00 96.88 296 ALA A CA 1
ATOM 2357 C C . ALA A 1 296 ? -11.795 3.643 16.021 1.00 96.88 296 ALA A C 1
ATOM 2359 O O . ALA A 1 296 ? -12.749 3.500 15.255 1.00 96.88 296 ALA A O 1
ATOM 2360 N N . ILE A 1 297 ? -10.763 4.450 15.763 1.00 95.69 297 ILE A N 1
ATOM 2361 C CA . ILE A 1 297 ? -10.686 5.353 14.605 1.00 95.69 297 ILE A CA 1
ATOM 2362 C C . ILE A 1 297 ? -9.311 5.235 13.944 1.00 95.69 297 ILE A C 1
ATOM 2364 O O . ILE A 1 297 ? -8.293 5.378 14.617 1.00 95.69 297 ILE A O 1
ATOM 2368 N N . ASN A 1 298 ? -9.276 5.021 12.632 1.00 93.69 298 ASN A N 1
ATOM 2369 C CA . ASN A 1 298 ? -8.089 5.224 11.802 1.00 93.69 298 ASN A CA 1
ATOM 2370 C C . ASN A 1 298 ? -8.466 5.998 10.524 1.00 93.69 298 ASN A C 1
ATOM 2372 O O . ASN A 1 298 ? -9.612 6.414 10.357 1.00 93.69 298 ASN A O 1
ATOM 2376 N N . GLU A 1 299 ? -7.512 6.216 9.621 1.00 91.56 299 GLU A N 1
ATOM 2377 C CA . GLU A 1 299 ? -7.760 6.959 8.375 1.00 91.56 299 GLU A CA 1
ATOM 2378 C C . GLU A 1 299 ? -8.720 6.257 7.399 1.00 91.56 299 GLU A C 1
ATOM 2380 O O . GLU A 1 299 ? -9.341 6.917 6.570 1.00 91.56 299 GLU A O 1
ATOM 2385 N N . ALA A 1 300 ? -8.897 4.938 7.525 1.00 88.00 300 ALA A N 1
ATOM 2386 C CA . ALA A 1 300 ? -9.833 4.164 6.714 1.00 88.00 300 ALA A CA 1
ATOM 2387 C C . ALA A 1 300 ? -11.274 4.212 7.246 1.00 88.00 300 ALA A C 1
ATOM 2389 O O . ALA A 1 300 ? -12.210 3.890 6.513 1.00 88.00 300 ALA A O 1
ATOM 2390 N N . GLY A 1 301 ? -11.479 4.581 8.515 1.00 91.62 301 GLY A N 1
ATOM 2391 C CA . GLY A 1 301 ? -12.813 4.714 9.091 1.00 91.62 301 GLY A CA 1
ATOM 2392 C C . GLY A 1 301 ? -12.875 4.590 10.611 1.00 91.62 301 GLY A C 1
ATOM 2393 O O . GLY A 1 301 ? -11.884 4.697 11.331 1.00 91.62 301 GLY A O 1
ATOM 2394 N N . MET A 1 302 ? -14.089 4.355 11.109 1.00 96.50 302 MET A N 1
ATOM 2395 C CA . MET A 1 302 ? -14.394 4.263 12.535 1.00 96.50 302 MET A CA 1
ATOM 2396 C C . MET A 1 302 ? -15.345 3.103 12.819 1.00 96.50 302 MET A C 1
ATOM 2398 O O . MET A 1 302 ? -16.257 2.831 12.041 1.00 96.50 302 MET A O 1
ATOM 2402 N N . SER A 1 303 ? -15.177 2.473 13.979 1.00 95.56 303 SER A N 1
ATOM 2403 C CA . SER A 1 303 ? -16.108 1.477 14.503 1.00 95.56 303 SER A CA 1
ATOM 2404 C C . SER A 1 303 ? -16.280 1.625 16.008 1.00 95.56 303 SER A C 1
ATOM 2406 O O . SER A 1 303 ? -15.432 2.198 16.696 1.00 95.56 303 SER A O 1
ATOM 2408 N N . THR A 1 304 ? -17.389 1.109 16.529 1.00 96.88 304 THR A N 1
ATOM 2409 C CA . THR A 1 304 ? -17.718 1.154 17.954 1.00 96.88 304 THR A CA 1
ATOM 2410 C C . THR A 1 304 ? -18.155 -0.214 18.468 1.00 96.88 304 THR A C 1
ATOM 2412 O O . THR A 1 304 ? -18.774 -1.013 17.761 1.00 96.88 304 THR A O 1
ATOM 2415 N N . CYS A 1 305 ? -17.821 -0.493 19.724 1.00 95.88 305 CYS A N 1
ATOM 2416 C CA . CYS A 1 305 ? -18.249 -1.678 20.452 1.00 95.88 305 CYS A CA 1
ATOM 2417 C C . CYS A 1 305 ? -18.808 -1.263 21.810 1.00 95.88 305 CYS A C 1
ATOM 2419 O O . CYS A 1 305 ? -18.193 -0.455 22.503 1.00 95.88 305 CYS A O 1
ATOM 2421 N N . ASN A 1 306 ? -19.958 -1.821 22.195 1.00 97.00 306 ASN A N 1
ATOM 2422 C CA . ASN A 1 306 ? -20.674 -1.432 23.404 1.00 97.00 306 ASN A CA 1
ATOM 2423 C C . ASN A 1 306 ? -21.017 -2.670 24.237 1.00 97.00 306 ASN A C 1
ATOM 2425 O O . ASN A 1 306 ? -21.409 -3.694 23.678 1.00 97.00 306 ASN A O 1
ATOM 2429 N N . ALA A 1 307 ? -20.942 -2.548 25.559 1.00 97.94 307 ALA A N 1
ATOM 2430 C CA . ALA A 1 307 ? -21.395 -3.558 26.508 1.00 97.94 307 ALA A CA 1
ATOM 2431 C C . ALA A 1 307 ? -22.031 -2.909 27.738 1.00 97.94 307 ALA A C 1
ATOM 2433 O O . ALA A 1 307 ? -21.666 -1.805 28.137 1.00 97.94 307 ALA A O 1
ATOM 2434 N N . ARG A 1 308 ? -22.987 -3.600 28.351 1.00 98.00 308 ARG A N 1
ATOM 2435 C CA . ARG A 1 308 ? -23.643 -3.178 29.586 1.00 98.00 308 ARG A CA 1
ATOM 2436 C C . ARG A 1 308 ? -23.047 -3.903 30.786 1.00 98.00 308 ARG A C 1
ATOM 2438 O O . ARG A 1 308 ? -22.954 -5.128 30.773 1.00 98.00 308 ARG A O 1
ATOM 2445 N N . LEU A 1 309 ? -22.717 -3.146 31.826 1.00 98.19 309 LEU A N 1
ATOM 2446 C CA . LEU A 1 309 ? -22.332 -3.657 33.135 1.00 98.19 309 LEU A CA 1
ATOM 2447 C C . LEU A 1 309 ? -23.471 -3.408 34.128 1.00 98.19 309 LEU A C 1
ATOM 2449 O O . LEU A 1 309 ? -23.829 -2.257 34.378 1.00 98.19 309 LEU A O 1
ATOM 2453 N N . ASP A 1 310 ? -24.031 -4.474 34.696 1.00 97.75 310 ASP A N 1
ATOM 2454 C CA . ASP A 1 310 ? -24.975 -4.384 35.813 1.00 97.75 310 ASP A CA 1
ATOM 2455 C C . ASP A 1 310 ? -24.271 -4.788 37.120 1.00 97.75 310 ASP A C 1
ATOM 2457 O O . ASP A 1 310 ? -23.624 -5.837 37.182 1.00 97.75 310 ASP A O 1
ATOM 2461 N N . VAL A 1 311 ? -24.434 -3.979 38.172 1.00 97.44 311 VAL A N 1
ATOM 2462 C CA . VAL A 1 311 ? -23.852 -4.231 39.501 1.00 97.44 311 VAL A CA 1
ATOM 2463 C C . VAL A 1 311 ? -24.968 -4.514 40.504 1.00 97.44 311 VAL A C 1
ATOM 2465 O O . VAL A 1 311 ? -25.811 -3.653 40.767 1.00 97.44 311 VAL A O 1
ATOM 2468 N N . GLY A 1 312 ? -24.998 -5.734 41.039 1.00 93.31 312 GLY A N 1
ATOM 2469 C CA . GLY A 1 312 ? -25.927 -6.157 42.086 1.00 93.31 312 GLY A CA 1
ATOM 2470 C C . GLY A 1 312 ? -25.337 -5.984 43.485 1.00 93.31 312 GLY A C 1
ATOM 2471 O O . GLY A 1 312 ? -24.131 -6.072 43.678 1.00 93.31 312 GLY A O 1
ATOM 2472 N N . THR A 1 313 ? -26.182 -5.776 44.491 1.00 87.44 313 THR A N 1
ATOM 2473 C CA . THR A 1 313 ? -25.755 -5.808 45.898 1.00 87.44 313 THR A CA 1
ATOM 2474 C C . THR A 1 313 ? -25.877 -7.234 46.440 1.00 87.44 313 THR A C 1
ATOM 2476 O O . THR A 1 313 ? -26.930 -7.850 46.239 1.00 87.44 313 THR A O 1
ATOM 2479 N N . PRO A 1 314 ? -24.873 -7.775 47.151 1.00 76.31 314 PRO A N 1
ATOM 2480 C CA . PRO A 1 314 ? -25.012 -9.068 47.809 1.00 76.31 314 PRO A CA 1
ATOM 2481 C C . PRO A 1 314 ? -26.133 -8.998 48.857 1.00 76.31 314 PRO A C 1
ATOM 2483 O O . PRO A 1 314 ? -26.121 -8.150 49.749 1.00 76.31 314 PRO A O 1
ATOM 2486 N N . ALA A 1 315 ? -27.135 -9.874 48.748 1.00 71.38 315 ALA A N 1
ATOM 2487 C CA . ALA A 1 315 ? -28.197 -9.955 49.743 1.00 71.38 315 ALA A CA 1
ATOM 2488 C C . ALA A 1 315 ? -27.604 -10.455 51.069 1.00 71.38 315 ALA A C 1
ATOM 2490 O O . ALA A 1 315 ? -27.179 -11.609 51.169 1.00 71.38 315 ALA A O 1
ATOM 2491 N N . MET A 1 316 ? -27.584 -9.608 52.103 1.00 55.84 316 MET A N 1
ATOM 2492 C CA . MET A 1 316 ? -27.346 -10.089 53.463 1.00 55.84 316 MET A CA 1
ATOM 2493 C C . MET A 1 316 ? -28.461 -11.083 53.799 1.00 55.84 316 MET A C 1
ATOM 2495 O O . MET A 1 316 ? -29.637 -10.721 53.785 1.00 55.84 316 MET A O 1
ATOM 2499 N N . LYS A 1 317 ? -28.109 -12.341 54.090 1.00 44.44 317 LYS A N 1
ATOM 2500 C CA . LYS A 1 317 ? -29.051 -13.320 54.644 1.00 44.44 317 LYS A CA 1
ATOM 2501 C C . LYS A 1 317 ? -29.595 -12.756 55.962 1.00 44.44 317 LYS A C 1
ATOM 2503 O O . LYS A 1 317 ? -28.915 -12.817 56.982 1.00 44.44 317 LYS A O 1
ATOM 2508 N N . THR A 1 318 ? -30.801 -12.197 55.958 1.00 41.31 318 THR A N 1
ATOM 2509 C CA . THR A 1 318 ? -31.525 -11.888 57.193 1.00 41.31 318 THR A CA 1
ATOM 2510 C C . THR A 1 318 ? -31.814 -13.199 57.915 1.00 41.31 318 THR A C 1
ATOM 2512 O O . THR A 1 318 ? -32.463 -14.084 57.354 1.00 41.31 318 THR A O 1
ATOM 2515 N N . ALA A 1 319 ? -31.306 -13.337 59.141 1.00 47.50 319 ALA A N 1
ATOM 2516 C CA . ALA A 1 319 ? -31.645 -14.445 60.025 1.00 47.50 319 ALA A CA 1
ATOM 2517 C C . ALA A 1 319 ? -33.177 -14.515 60.216 1.00 47.50 319 ALA A C 1
ATOM 2519 O O . ALA A 1 319 ? -33.811 -13.463 60.345 1.00 47.50 319 ALA A O 1
ATOM 2520 N N . PRO A 1 320 ? -33.792 -15.713 60.220 1.00 54.41 320 PRO A N 1
ATOM 2521 C CA . PRO A 1 320 ? -35.231 -15.838 60.429 1.00 54.41 320 PRO A CA 1
ATOM 2522 C C . PRO A 1 320 ? -35.623 -15.307 61.821 1.00 54.41 320 PRO A C 1
ATOM 2524 O O . PRO A 1 320 ? -34.862 -15.484 62.777 1.00 54.41 320 PRO A O 1
ATOM 2527 N N . PRO A 1 321 ? -36.792 -14.653 61.967 1.00 45.38 321 PRO A N 1
ATOM 2528 C CA . PRO A 1 321 ? -37.238 -14.129 63.252 1.00 45.38 321 PRO A CA 1
ATOM 2529 C C . PRO A 1 321 ? -37.435 -15.278 64.247 1.00 45.38 321 PRO A C 1
ATOM 2531 O O . PRO A 1 321 ? -38.084 -16.278 63.942 1.00 45.38 321 PRO A O 1
ATOM 2534 N N . ALA A 1 322 ? -36.863 -15.128 65.444 1.00 54.06 322 ALA A N 1
ATOM 2535 C CA . ALA A 1 322 ? -36.973 -16.095 66.528 1.00 54.06 322 ALA A CA 1
ATOM 2536 C C . ALA A 1 322 ? -38.451 -16.361 66.871 1.00 54.06 322 ALA A C 1
ATOM 2538 O O . ALA A 1 322 ? -39.129 -15.522 67.468 1.00 54.06 322 ALA A O 1
ATOM 2539 N N . SER A 1 323 ? -38.950 -17.541 66.496 1.00 42.75 323 SER A N 1
ATOM 2540 C CA . SER A 1 323 ? -40.264 -18.019 66.918 1.00 42.75 323 SER A CA 1
ATOM 2541 C C . SER A 1 323 ? -40.214 -18.408 68.396 1.00 42.75 323 SER A C 1
ATOM 2543 O O . SER A 1 323 ? -39.464 -19.299 68.802 1.00 42.75 323 SER A O 1
ATOM 2545 N N . LYS A 1 324 ? -41.022 -17.727 69.214 1.00 45.94 324 LYS A N 1
ATOM 2546 C CA . LYS A 1 324 ? -41.299 -18.104 70.603 1.00 45.94 324 LYS A CA 1
ATOM 2547 C C . LYS A 1 324 ? -42.048 -19.438 70.602 1.00 45.94 324 LYS A C 1
ATOM 2549 O O . LYS A 1 324 ? -43.198 -19.478 70.181 1.00 45.94 324 LYS A O 1
ATOM 2554 N N . THR A 1 325 ? -41.439 -20.497 71.132 1.00 36.06 325 THR A N 1
ATOM 2555 C CA . THR A 1 325 ? -42.162 -21.742 71.433 1.00 36.06 325 THR A CA 1
ATOM 2556 C C . THR A 1 325 ? -42.337 -21.885 72.942 1.00 36.06 325 THR A C 1
ATOM 2558 O O . THR A 1 325 ? -41.373 -21.866 73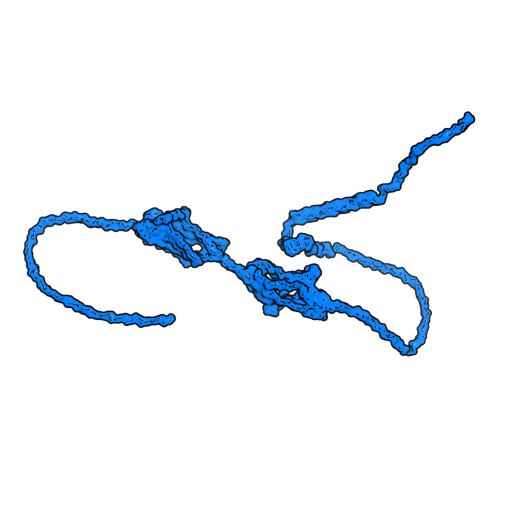.707 1.00 36.06 325 THR A O 1
ATOM 2561 N N . LEU A 1 326 ? -43.606 -21.963 73.349 1.00 35.25 326 LEU A N 1
ATOM 2562 C CA . LEU A 1 326 ? -44.092 -22.232 74.700 1.00 35.25 326 LEU A CA 1
ATOM 2563 C C . LEU A 1 326 ? -43.601 -23.597 75.203 1.00 35.25 326 LEU A C 1
ATOM 2565 O O . LEU A 1 326 ? -43.609 -24.583 74.471 1.00 35.25 326 LEU A O 1
ATOM 2569 N N . LYS A 1 327 ? -43.218 -23.647 76.482 1.00 43.28 327 LYS A N 1
ATOM 2570 C CA . LYS A 1 327 ? -42.947 -24.887 77.218 1.00 43.28 327 LYS A CA 1
ATOM 2571 C C . LYS A 1 327 ? -44.238 -25.699 77.358 1.00 43.28 327 LYS A C 1
ATOM 2573 O O . LYS A 1 327 ? -45.210 -25.177 77.898 1.00 43.28 327 LYS A O 1
ATOM 2578 N N . LEU A 1 328 ? -44.201 -26.985 77.015 1.00 34.25 328 LEU A N 1
ATOM 2579 C CA . LEU A 1 328 ? -45.061 -27.985 77.647 1.00 34.25 328 LEU A CA 1
ATOM 2580 C C . LEU A 1 328 ? -44.302 -29.317 77.773 1.00 34.25 328 LEU A C 1
ATOM 2582 O O . LEU A 1 328 ? -43.789 -29.848 76.794 1.00 34.25 328 LEU A O 1
ATOM 2586 N N . LEU A 1 329 ? -44.180 -29.794 79.012 1.00 40.06 329 LEU A N 1
ATOM 2587 C CA . LEU A 1 329 ? -43.554 -31.057 79.413 1.00 40.06 329 LEU A CA 1
ATOM 2588 C C . LEU A 1 329 ? -44.541 -32.227 79.287 1.00 40.06 329 LEU A C 1
ATOM 2590 O O . LEU A 1 329 ? -45.696 -32.082 79.679 1.00 40.06 329 LEU A O 1
ATOM 2594 N N . SER A 1 330 ? -44.055 -33.386 78.833 1.00 31.14 330 SER A N 1
ATOM 2595 C CA . SER A 1 330 ? -44.394 -34.766 79.278 1.00 31.14 330 SER A CA 1
ATOM 2596 C C . SER A 1 330 ? -43.764 -35.749 78.270 1.00 31.14 330 SER A C 1
ATOM 2598 O O . SER A 1 330 ? -44.070 -35.693 77.089 1.00 31.14 330 SER A O 1
ATOM 2600 N N . SER A 1 331 ? -42.646 -36.424 78.559 1.00 31.92 331 SER A N 1
ATOM 2601 C CA . SER A 1 331 ? -42.381 -37.574 79.451 1.00 31.92 331 SER A CA 1
ATOM 2602 C C . SER A 1 331 ? -42.313 -38.912 78.690 1.00 31.92 331 SER A C 1
ATOM 2604 O O . SER A 1 331 ? -43.348 -39.396 78.254 1.00 31.92 331 SER A O 1
ATOM 2606 N N . LEU A 1 332 ? -41.100 -39.506 78.692 1.00 35.88 332 LEU A N 1
ATOM 2607 C CA . LEU A 1 332 ? -40.745 -40.947 78.648 1.00 35.88 332 LEU A CA 1
ATOM 2608 C C . LEU A 1 332 ? -41.103 -41.726 77.354 1.00 35.88 332 LEU A C 1
ATOM 2610 O O . LEU A 1 332 ? -42.203 -41.621 76.849 1.00 35.88 332 LEU A O 1
ATOM 2614 N N . SER A 1 333 ? -40.279 -42.599 76.764 1.00 32.28 333 SER A N 1
ATOM 2615 C CA . SER A 1 333 ? -39.043 -43.275 77.179 1.00 32.28 333 SER A CA 1
ATOM 2616 C C . SER A 1 333 ? -38.432 -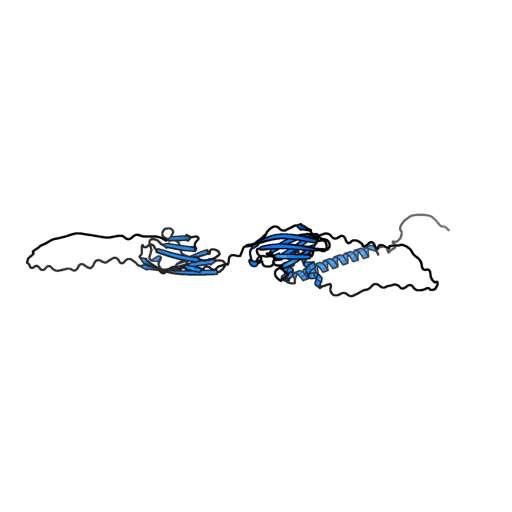44.051 75.989 1.00 32.28 333 SER A C 1
ATOM 2618 O O . SER A 1 333 ? -39.095 -44.238 74.975 1.00 32.28 333 SER A O 1
ATOM 2620 N N . HIS A 1 334 ? -37.222 -44.578 76.216 1.00 34.16 334 HIS A N 1
ATOM 2621 C CA . HIS A 1 334 ? -36.569 -45.726 75.564 1.00 34.16 334 HIS A CA 1
ATOM 2622 C C . HIS A 1 334 ? -35.700 -45.526 74.304 1.00 34.16 334 HIS A C 1
ATOM 2624 O O . HIS A 1 334 ? -36.166 -45.300 73.195 1.00 34.16 334 HIS A O 1
ATOM 2630 N N . VAL A 1 335 ? -34.399 -45.733 74.545 1.00 38.88 335 VAL A N 1
ATOM 2631 C CA . VAL A 1 335 ? -33.320 -46.172 73.634 1.00 38.88 335 VAL A CA 1
ATOM 2632 C C . VAL A 1 335 ? -33.233 -47.712 73.770 1.00 38.88 335 VAL A C 1
ATOM 2634 O O . VAL A 1 335 ? -33.594 -48.207 74.844 1.00 38.88 335 VAL A O 1
ATOM 2637 N N . PRO A 1 336 ? -32.838 -48.497 72.744 1.00 46.16 336 PRO A N 1
ATOM 2638 C CA . PRO A 1 336 ? -31.418 -48.841 72.481 1.00 46.16 336 PRO A CA 1
ATOM 2639 C C . PRO A 1 336 ? -31.079 -48.757 70.968 1.00 46.16 336 PRO A C 1
ATOM 2641 O O . PRO A 1 336 ? -31.964 -48.904 70.137 1.00 46.16 336 PRO A O 1
ATOM 2644 N N . ALA A 1 337 ? -29.906 -48.303 70.509 1.00 33.88 337 ALA A N 1
ATOM 2645 C CA . ALA A 1 337 ? -28.532 -48.830 70.595 1.00 33.88 337 ALA A CA 1
ATOM 2646 C C . ALA A 1 337 ? -28.240 -50.037 69.674 1.00 33.88 337 ALA A C 1
ATOM 2648 O O . ALA A 1 337 ? -29.070 -50.933 69.561 1.00 33.88 337 ALA A O 1
ATOM 2649 N N . LEU A 1 338 ? -26.993 -50.051 69.159 1.00 32.69 338 LEU A N 1
ATOM 2650 C CA . LEU A 1 338 ? -26.275 -51.055 68.338 1.00 32.69 338 LEU A CA 1
ATOM 2651 C C . LEU A 1 338 ? -26.372 -50.826 66.811 1.00 32.69 338 LEU A C 1
ATOM 2653 O O . LEU A 1 338 ? -27.457 -50.574 66.306 1.00 32.69 338 LEU A O 1
ATOM 2657 N N . THR A 1 339 ? -25.323 -50.888 65.985 1.00 33.44 339 THR A N 1
ATOM 2658 C CA . THR A 1 339 ? -23.867 -51.151 66.104 1.00 33.44 339 THR A CA 1
ATOM 2659 C C . THR A 1 339 ? -23.272 -50.929 64.703 1.00 33.44 339 THR A C 1
ATOM 2661 O O . THR A 1 339 ? -23.981 -51.202 63.742 1.00 33.44 339 THR A O 1
ATOM 2664 N N . GLU A 1 340 ? -22.020 -50.449 64.640 1.00 34.12 340 GLU A N 1
ATOM 2665 C CA . GLU A 1 340 ? -20.894 -50.869 63.759 1.00 34.12 340 GLU A CA 1
ATOM 2666 C C . GLU A 1 340 ? -21.166 -51.193 62.263 1.00 34.12 340 GLU A C 1
ATOM 2668 O O . GLU A 1 340 ? -22.142 -51.825 61.904 1.00 34.12 340 GLU A O 1
ATOM 2673 N N . GLU A 1 341 ? -20.352 -50.839 61.269 1.00 33.06 341 GLU A N 1
ATOM 2674 C CA . GLU A 1 341 ? -18.893 -50.813 61.177 1.00 33.06 341 GLU A CA 1
ATOM 2675 C C . GLU A 1 341 ? -18.504 -50.093 59.854 1.00 33.06 341 GLU A C 1
ATOM 2677 O O . GLU A 1 341 ? -19.279 -50.043 58.899 1.00 33.06 341 GLU A O 1
ATOM 2682 N N . SER A 1 342 ? -17.299 -49.524 59.805 1.00 34.38 342 SER A N 1
ATOM 2683 C CA . SER A 1 342 ? -16.574 -49.092 58.585 1.00 34.38 342 SER A CA 1
ATOM 2684 C C . SER A 1 342 ? -15.645 -50.258 58.149 1.00 34.38 342 SER A C 1
ATOM 2686 O O . SER A 1 342 ? -15.690 -51.277 58.834 1.00 34.38 342 SER A O 1
ATOM 2688 N N . PRO A 1 343 ? -14.688 -50.179 57.189 1.00 54.22 343 PRO A N 1
ATOM 2689 C CA . PRO A 1 343 ? -14.397 -49.241 56.090 1.00 54.22 343 PRO A CA 1
ATOM 2690 C C . PRO A 1 343 ? -13.984 -49.984 54.770 1.00 54.22 343 PRO A C 1
ATOM 2692 O O . PRO A 1 343 ? -14.199 -51.181 54.623 1.00 54.22 343 PRO A O 1
ATOM 2695 N N . ALA A 1 344 ? -13.272 -49.262 53.884 1.00 36.88 344 ALA A N 1
ATOM 2696 C CA . ALA A 1 344 ? -12.297 -49.717 52.862 1.00 36.88 344 ALA A CA 1
ATOM 2697 C C . ALA A 1 344 ? -12.850 -49.948 51.433 1.00 36.88 344 ALA A C 1
ATOM 2699 O O . ALA A 1 344 ? -13.718 -50.780 51.221 1.00 36.88 344 ALA A O 1
ATOM 2700 N N . GLN A 1 345 ? -12.527 -49.109 50.433 1.00 34.44 345 GLN A N 1
ATOM 2701 C CA . GLN A 1 345 ? -11.251 -48.849 49.716 1.00 34.44 345 GLN A CA 1
ATOM 2702 C C . GLN A 1 345 ? -11.103 -49.685 48.429 1.00 34.44 345 GLN A C 1
ATOM 2704 O O . GLN A 1 345 ? -11.625 -50.787 48.342 1.00 34.44 345 GLN A O 1
ATOM 2709 N N . HIS A 1 346 ? -10.302 -49.135 47.500 1.00 36.91 346 HIS A N 1
ATOM 2710 C CA . HIS A 1 346 ? -9.869 -49.631 46.179 1.00 36.91 346 HIS A CA 1
ATOM 2711 C C . HIS A 1 346 ? -10.813 -49.276 45.012 1.00 36.91 346 HIS A C 1
ATOM 2713 O O . HIS A 1 346 ? -12.016 -49.448 45.108 1.00 36.91 346 HIS A O 1
ATOM 2719 N N . THR A 1 347 ? -10.381 -48.749 43.863 1.00 38.62 347 THR A N 1
ATOM 2720 C CA . THR A 1 347 ? -9.050 -48.445 43.300 1.00 38.62 347 THR A CA 1
ATOM 2721 C C . THR A 1 347 ? -9.271 -47.650 42.009 1.00 38.62 347 THR A C 1
ATOM 2723 O O . THR A 1 347 ? -10.226 -47.922 41.286 1.00 38.62 347 THR A O 1
ATOM 2726 N N . ALA A 1 348 ? -8.373 -46.713 41.698 1.00 40.53 348 ALA A N 1
ATOM 2727 C CA . ALA A 1 348 ? -8.189 -46.186 40.343 1.00 40.53 348 ALA A CA 1
ATOM 2728 C C . ALA A 1 348 ? -7.597 -47.271 39.413 1.00 40.53 348 ALA A C 1
ATOM 2730 O O . ALA A 1 348 ? -7.055 -48.265 39.905 1.00 40.53 348 ALA A O 1
ATOM 2731 N N . PRO A 1 349 ? -7.617 -47.060 38.086 1.00 51.34 349 PRO A N 1
ATOM 2732 C CA . PRO A 1 349 ? -6.356 -46.606 37.505 1.00 51.34 349 PRO A CA 1
ATOM 2733 C C . PRO A 1 349 ? -6.478 -45.521 36.425 1.00 51.34 349 PRO A C 1
ATOM 2735 O O . PRO A 1 349 ? -7.510 -45.310 35.794 1.00 51.34 349 PRO A O 1
ATOM 2738 N N . LEU A 1 350 ? -5.334 -44.858 36.275 1.00 37.38 350 LEU A N 1
ATOM 2739 C CA . LEU A 1 350 ? -4.914 -43.908 35.254 1.00 37.38 350 LEU A CA 1
ATOM 2740 C C . LEU A 1 350 ? -4.915 -44.527 33.848 1.00 37.38 350 LEU A C 1
ATOM 2742 O O . LEU A 1 350 ? -4.582 -45.701 33.688 1.00 37.38 350 LEU A O 1
ATOM 2746 N N . TYR A 1 351 ? -5.167 -43.695 32.837 1.00 42.31 351 TYR A N 1
ATOM 2747 C CA . TYR A 1 351 ? -4.608 -43.882 31.502 1.00 42.31 351 TYR A CA 1
ATOM 2748 C C . TYR A 1 351 ? -4.060 -42.541 31.009 1.00 42.31 351 TYR A C 1
ATOM 2750 O O . TYR A 1 351 ? -4.759 -41.528 30.998 1.00 42.31 351 TYR A O 1
ATOM 2758 N N . GLU A 1 352 ? -2.783 -42.577 30.663 1.00 47.12 352 GLU A N 1
ATOM 2759 C CA . GLU A 1 352 ? -1.940 -41.533 30.094 1.00 47.12 352 GLU A CA 1
ATOM 2760 C C . GLU A 1 352 ? -1.510 -42.045 28.714 1.00 47.12 352 GLU A C 1
ATOM 2762 O O . GLU A 1 352 ? -1.245 -43.242 28.578 1.00 47.12 352 GLU A O 1
ATOM 2767 N N . SER A 1 353 ? -1.531 -41.178 27.699 1.00 41.44 353 SER A N 1
ATOM 2768 C CA . SER A 1 353 ? -0.854 -41.259 26.382 1.00 41.44 353 SER A CA 1
ATOM 2769 C C . SER A 1 353 ? -1.659 -40.436 25.372 1.00 41.44 353 SER A C 1
ATOM 2771 O O . SER A 1 353 ? -2.885 -40.409 25.429 1.00 41.44 353 SER A O 1
ATOM 2773 N N . GLU A 1 354 ? -1.095 -39.772 24.379 1.00 50.41 354 GLU A N 1
ATOM 2774 C CA . GLU A 1 354 ? 0.232 -39.214 24.113 1.00 50.41 354 GLU A CA 1
ATOM 2775 C C . GLU A 1 354 ? 0.018 -38.325 22.874 1.00 50.41 354 GLU A C 1
ATOM 2777 O O . GLU A 1 354 ? -0.983 -38.453 22.163 1.00 50.41 354 GLU A O 1
ATOM 2782 N N . GLU A 1 355 ? 0.937 -37.395 22.665 1.00 51.12 355 GLU A N 1
ATOM 2783 C CA . GLU A 1 355 ? 0.975 -36.439 21.562 1.00 51.12 355 GLU A CA 1
ATOM 2784 C C . GLU A 1 355 ? 1.019 -37.078 20.163 1.00 51.12 355 GLU A C 1
ATOM 2786 O O . GLU A 1 355 ? 1.595 -38.150 19.965 1.00 51.12 355 GLU A O 1
ATOM 2791 N N . LEU A 1 356 ? 0.503 -36.324 19.184 1.00 47.06 356 LEU A N 1
ATOM 2792 C CA . LEU A 1 356 ? 1.108 -36.117 17.862 1.00 47.06 356 LEU A CA 1
ATOM 2793 C C . LEU A 1 356 ? 0.663 -34.769 17.286 1.00 47.06 356 LEU A C 1
ATOM 2795 O O . LEU A 1 356 ? -0.551 -34.464 17.379 1.00 47.06 356 LEU A O 1
#

InterPro domains:
  IPR003598 Immunoglobulin subtype 2 [SM00408] (133-201)
  IPR003598 Immunoglobulin subtype 2 [SM00408] (232-301)
  IPR003599 Immunoglobulin domain subtype [SM00409] (127-212)
  IPR003599 Immunoglobulin domain subtype [SM00409] (226-312)
  IPR007110 Immunoglobulin-like domain [PS50835] (121-210)
  IPR007110 Immunoglobulin-like domain [PS50835] (220-310)
  IPR013098 Immunoglobulin I-set [PF07679] (121-211)
  IPR013098 Immunoglobulin I-set [PF07679] (220-311)
  IPR013783 Immunoglobulin-like fold [G3DSA:2.60.40.10] (113-215)
  IPR013783 Immunoglobulin-like fold [G3DSA:2.60.40.10] (216-316)
  IPR036179 Immunoglobulin-like domain superfamily [SSF48726] (119-212)
  IPR036179 Immunoglobulin-like domain superfamily [SSF48726] (218-311)

Sequence (356 aa):
LPKPILKKSVAPRPSSSRSTEEDIQGSKDALIQDLEKKLRSKEARRRHGQKLSYEERMARRLLGPDNATYMFDQDNLSDSQLDQPDSPEGRHTGGLWGRHHSGTDGRSSEGSAIQEKCFAPRFLQIPPDLTVEEGRFCRIDFKVSGLPAPDISWFLDGKAIRPDDYHKMLVCEKGMHSFIIEIVTVHHAGVYECVARNRGGESRFTMRLEVLAQEALRPPTFIQKMLNTRALEGDTVRLECKVDASPPPQLFWKKDKDMLRIDPNRMSLYQDGSGRQCLLIERLMKSDAGWYTLSAINEAGMSTCNARLDVGTPAMKTAPPASKTLKLLSSLSHVPALTEESPAQHTAPLYESEEL

Foldseek 3Di:
DDDDDDDDDDDDDDDDDDPPPVVVVVVVVVVVVVVVVVVVVVVVVVVVPDDQDPQLVVLCVPPNDVVSVVVPCVVVPPDDDDDDDDDDDDDDDDDDDDDDDDDDDDDPPPPPDPPPDWAWKDWPFAFAAEEEEFFAKDKGKTFMDTVVFWDKWKDFVNHTDDDDPQWDWDQDPPRMIITMGHGDDQVRFGKMKMWTDDPNGIDIDIYTYHYDYDPDWFWKDWPFFFEADEEEQQAKDKGKTFIDGPPFWDKFKDFAPHGDDDDVVFWDWDDDPRRMIIIIGGRDDQVSFGKIKMWTDDPVGIDMGIYTYHYHYPDDPDDPPDDDDDDDDDDDDDDDDDDDDDDDDDDDDDDDDDDD

pLDDT: mean 73.09, std 25.28, range [26.53, 98.44]

Organism: Nothobranchius furzeri (NCBI:txid105023)